Protein AF-0000000065767977 (afdb_homodimer)

Sequence (282 aa):
MISIGTDLVHIPAFADQLAQPGSSFMDVFGAGERRLASRRAGNRNAEHLAGRWAAKEAFIKAWSQAIYGQPPVIPEEDVQWALIEVRADRWGRVALDIAPSLDTQVRESIGDYTTSLSISHDGDYATAVCVLSYAVATENRMISIGTDLVHIPAFADQLAQPGSSFMDVFGAGERRLASRRAGNRNAEHLAGRWAAKEAFIKAWSQAIYGQPPVIPEEDVQWALIEVRADRWGRVALDIAPSLDTQVRESIGDYTTSLSISHDGDYATAVCVLSYAVATENR

pLDDT: mean 92.21, std 11.18, range [24.81, 98.94]

Radius of gyration: 19.82 Å; Cα contacts (8 Å, |Δi|>4): 517; chains: 2; bounding box: 51×55×47 Å

Organism: Corynebacterium efficiens (strain DSM 44549 / YS-314 / AJ 12310 / JCM 11189 / NBRC 100395) (NCBI:txid196164)

Solvent-accessible surface area (backbone atoms only — not comparable to full-atom values): 15066 Å² total; per-residue (Å²): 89,68,20,34,8,38,23,45,34,36,30,66,65,50,39,52,52,61,63,36,84,88,51,66,62,67,59,43,48,24,71,68,52,48,55,58,38,70,75,40,61,70,71,56,21,38,48,54,50,36,26,48,50,14,39,53,50,0,43,53,42,10,55,51,48,66,42,63,87,51,82,71,93,61,55,80,90,67,60,62,46,37,44,48,34,74,44,61,52,98,87,65,53,57,42,80,48,61,38,67,74,58,44,52,54,52,32,72,67,37,25,63,67,49,79,47,59,49,69,49,71,61,92,60,36,19,27,12,41,20,38,36,43,32,41,76,52,71,73,83,123,89,77,26,58,14,63,31,75,31,56,30,66,65,48,40,53,53,64,64,37,83,89,51,66,61,67,60,44,48,25,71,69,52,49,56,56,38,70,74,40,60,69,70,58,20,36,49,53,50,34,24,49,50,15,39,53,50,2,44,52,42,11,55,52,52,66,43,64,97,56,82,74,94,61,56,79,91,67,59,64,47,37,44,49,35,76,44,62,44,97,86,67,43,57,43,79,48,61,37,68,74,58,44,51,54,51,33,72,70,37,27,65,66,48,76,24,45,24,60,27,60,36,86,59,37,17,28,11,42,22,37,36,43,31,42,76,53,71,72,83,120

InterPro domains:
  IPR002582 Holo-[acyl carrier protein] synthase [MF_00101] (2-134)
  IPR004568 Phosphopantetheine-protein transferase domain [TIGR00556] (2-134)
  IPR008278 4'-phosphopantetheinyl transferase domain [PF01648] (3-130)
  IPR037143 4'-phosphopantetheinyl transferase domain superfamily [G3DSA:3.90.470.20] (1-134)
  IPR037143 4'-phosphopantetheinyl transferase domain superfamily [SSF56214] (2-132)

Secondary structure (DSSP, 8-state):
-EEEEEEEEEHHHHHHHHHSTT--GGGGS-HHHHHHHHTS-HHHHHHHHHHHHHHHHHHHHHHHHHTTTS--SS-GGG--GGGEEEEE-TTS-EEEEE-HHHHHHHHHHH-SEEEEEEEEEETTEEEEEEEEEE-------/-EEEEEEEEEHHHHHHHHHSTT--GGGGS-HHHHHHHHTS-HHHHHHHHHHHHHHHHHHHHHHHHHTTTS--SS-GGG--GGGEEEEE-TTS-EEEEE-HHHHHHHHHHH-SEEEEEEEEEETTEEEEEEEEEE-------

Nearest PDB structures (foldseek):
  3nfd-assembly1_C  TM=9.766E-01  e=2.305E-20  Corynebacterium ammoniagenes
  3nfd-assembly2_D  TM=9.708E-01  e=1.782E-20  Corynebacterium ammoniagenes
  3nfd-assembly1_A  TM=9.574E-01  e=1.900E-20  Corynebacterium ammoniagenes
  3ne9-assembly2_B  TM=9.666E-01  e=3.674E-19  Corynebacterium ammoniagenes
  3ne9-assembly3_C  TM=9.702E-01  e=5.406E-19  Corynebacterium ammoniagenes

Foldseek 3Di:
DKFKFKFKDQLVVQLVQVPPPPHPVCQLAAPVLVVVLVVDDDSVSSQSVQQFVRQLRGVVRRLCRLQPPDDDLDPPVGDNNNQWHWDADPVGDTDIDGHPVVVVSSCVQANDKDKDKDWDDDDRMIMMMMMIDTHGPPPPD/DKFKFKFKDQLVVQLVQVPPPPHPVCQLAAPVLVVVLVVDDDSVSSLSVQQFVRQLRGVVRRLCRLQPPDDDLDPPVRDNNNQWHWDADPVGDTDIDGHPVVVVSSCVRANDKDKDKDWDDDDRMIMMMMMIDTDRPPPPD

Structure (mmCIF, N/CA/C/O backbone):
data_AF-0000000065767977-model_v1
#
loop_
_entity.id
_entity.type
_entity.pdbx_description
1 polymer Holo-
#
loop_
_atom_site.group_PDB
_atom_site.id
_atom_site.type_symbol
_atom_site.label_atom_id
_atom_site.label_alt_id
_atom_site.label_comp_id
_atom_site.label_asym_id
_atom_site.label_entity_id
_atom_site.label_seq_id
_atom_site.pdbx_PDB_ins_code
_atom_site.Cartn_x
_atom_site.Cartn_y
_atom_site.Cartn_z
_atom_site.occupancy
_atom_site.B_iso_or_equiv
_atom_site.auth_seq_id
_atom_site.auth_comp_id
_atom_site.auth_asym_id
_atom_site.auth_atom_id
_atom_site.pdbx_PDB_model_num
ATOM 1 N N . MET A 1 1 ? -15.984 1.021 5.691 1 95.19 1 MET A N 1
ATOM 2 C CA . MET A 1 1 ? -14.586 1.398 5.871 1 95.19 1 MET A CA 1
ATOM 3 C C . MET A 1 1 ? -13.766 1.047 4.637 1 95.19 1 MET A C 1
ATOM 5 O O . MET A 1 1 ? -14.172 0.198 3.84 1 95.19 1 MET A O 1
ATOM 9 N N . ILE A 1 2 ? -12.656 1.755 4.43 1 97.12 2 ILE A N 1
ATOM 10 C CA . ILE A 1 2 ? -11.797 1.542 3.271 1 97.12 2 ILE A CA 1
ATOM 11 C C . ILE A 1 2 ? -10.391 1.162 3.732 1 97.12 2 ILE A C 1
ATOM 13 O O . ILE A 1 2 ? -9.859 1.752 4.676 1 97.12 2 ILE A O 1
ATOM 17 N N . SER A 1 3 ? -9.875 0.144 3.135 1 98.25 3 SER A N 1
ATOM 18 C CA . SER A 1 3 ? -8.469 -0.219 3.299 1 98.25 3 SER A CA 1
ATOM 19 C C . SER A 1 3 ? -7.789 -0.417 1.95 1 98.25 3 SER A C 1
ATOM 21 O O . SER A 1 3 ? -8.375 -0.999 1.033 1 98.25 3 SER A O 1
ATOM 23 N N . ILE A 1 4 ? -6.566 0.042 1.833 1 98.75 4 ILE A N 1
ATOM 24 C CA . ILE A 1 4 ? -5.883 -0.015 0.544 1 98.75 4 ILE A CA 1
ATOM 25 C C . ILE A 1 4 ? -4.594 -0.818 0.678 1 98.75 4 ILE A C 1
ATOM 27 O O . ILE A 1 4 ? -3.934 -0.777 1.72 1 98.75 4 ILE A O 1
ATOM 31 N N . GLY A 1 5 ? -4.238 -1.588 -0.301 1 98.88 5 GLY A N 1
ATOM 32 C CA . GLY A 1 5 ? -2.957 -2.256 -0.478 1 98.88 5 GLY A CA 1
ATOM 33 C C . GLY A 1 5 ? -2.33 -1.995 -1.834 1 98.88 5 GLY A C 1
ATOM 34 O O . GLY A 1 5 ? -3.027 -1.955 -2.85 1 98.88 5 GLY A O 1
ATOM 35 N N . THR A 1 6 ? -1.023 -1.724 -1.867 1 98.88 6 THR A N 1
ATOM 36 C CA . THR A 1 6 ? -0.277 -1.601 -3.113 1 98.88 6 THR A CA 1
ATOM 37 C C . THR A 1 6 ? 0.956 -2.5 -3.098 1 98.88 6 THR A C 1
ATOM 39 O O . THR A 1 6 ? 1.494 -2.805 -2.031 1 98.88 6 THR A O 1
ATOM 42 N N . ASP A 1 7 ? 1.373 -2.908 -4.211 1 98.88 7 ASP A N 1
ATOM 43 C CA . ASP A 1 7 ? 2.602 -3.686 -4.34 1 98.88 7 ASP A CA 1
ATOM 44 C C . ASP A 1 7 ? 3.357 -3.314 -5.613 1 98.88 7 ASP A C 1
ATOM 46 O O . ASP A 1 7 ? 2.746 -2.996 -6.633 1 98.88 7 ASP A O 1
ATOM 50 N N . LEU A 1 8 ? 4.582 -3.256 -5.551 1 98.75 8 LEU A N 1
ATOM 51 C CA . LEU A 1 8 ? 5.523 -3.02 -6.641 1 98.75 8 LEU A CA 1
ATOM 52 C C . LEU A 1 8 ? 6.453 -4.211 -6.828 1 98.75 8 LEU A C 1
ATOM 54 O O . LEU A 1 8 ? 7.016 -4.723 -5.855 1 98.75 8 LEU A O 1
ATOM 58 N N . VAL A 1 9 ? 6.598 -4.68 -8.047 1 98.56 9 VAL A N 1
ATOM 59 C CA . VAL A 1 9 ? 7.414 -5.852 -8.344 1 98.56 9 VAL A CA 1
ATOM 60 C C . VAL A 1 9 ? 8.445 -5.504 -9.414 1 98.56 9 VAL A C 1
ATOM 62 O O . VAL A 1 9 ? 8.094 -5.023 -10.492 1 98.56 9 VAL A O 1
ATOM 65 N N . HIS A 1 10 ? 9.695 -5.676 -9.125 1 98.56 10 HIS A N 1
ATOM 66 C CA . HIS A 1 10 ? 10.742 -5.617 -10.133 1 98.56 10 HIS A CA 1
ATOM 67 C C . HIS A 1 10 ? 10.742 -6.871 -11 1 98.56 10 HIS A C 1
ATOM 69 O O . HIS A 1 10 ? 11.148 -7.945 -10.547 1 98.56 10 HIS A O 1
ATOM 75 N N . ILE A 1 11 ? 10.383 -6.73 -12.25 1 97.62 11 ILE A N 1
ATOM 76 C CA . ILE A 1 11 ? 10.039 -7.848 -13.125 1 97.62 11 ILE A CA 1
ATOM 77 C C . ILE A 1 11 ? 11.273 -8.703 -13.383 1 97.62 11 ILE A C 1
ATOM 79 O O . ILE A 1 11 ? 11.219 -9.93 -13.305 1 97.62 11 ILE A O 1
ATOM 83 N N . PRO A 1 12 ? 12.469 -8.109 -13.711 1 96.75 12 PRO A N 1
ATOM 84 C CA . PRO A 1 12 ? 13.633 -8.961 -13.961 1 96.75 12 PRO A CA 1
ATOM 85 C C . PRO A 1 12 ? 13.992 -9.836 -12.766 1 96.75 12 PRO A C 1
ATOM 87 O O . PRO A 1 12 ? 14.289 -11.023 -12.93 1 96.75 12 PRO A O 1
ATOM 90 N N . ALA A 1 13 ? 14.016 -9.258 -11.547 1 95.62 13 ALA A N 1
ATOM 91 C CA . ALA A 1 13 ? 14.305 -10.039 -10.352 1 95.62 13 ALA A CA 1
ATOM 92 C C . ALA A 1 13 ? 13.258 -11.125 -10.141 1 95.62 13 ALA A C 1
ATOM 94 O O . ALA A 1 13 ? 13.586 -12.242 -9.734 1 95.62 13 ALA A O 1
ATOM 95 N N . PHE A 1 14 ? 12.031 -10.797 -10.352 1 95.56 14 PHE A N 1
ATOM 96 C CA . PHE A 1 14 ? 10.922 -11.734 -10.258 1 95.56 14 PHE A CA 1
ATOM 97 C C . PHE A 1 14 ? 11.109 -12.891 -11.234 1 95.56 14 PHE A C 1
ATOM 99 O O . PHE A 1 14 ? 10.938 -14.055 -10.867 1 95.56 14 PHE A O 1
ATOM 106 N N . ALA A 1 15 ? 11.477 -12.594 -12.445 1 93.31 15 ALA A N 1
ATOM 107 C CA . ALA A 1 15 ? 11.711 -13.602 -13.484 1 93.31 15 ALA A CA 1
ATOM 108 C C . ALA A 1 15 ? 12.836 -14.547 -13.07 1 93.31 15 ALA A C 1
ATOM 110 O O . ALA A 1 15 ? 12.75 -15.758 -13.297 1 93.31 15 ALA A O 1
ATOM 111 N N . ASP A 1 16 ? 13.883 -13.945 -12.516 1 93.5 16 ASP A N 1
ATOM 112 C CA . ASP A 1 16 ? 14.992 -14.758 -12.031 1 93.5 16 ASP A CA 1
ATOM 113 C C . ASP A 1 16 ? 14.523 -15.758 -10.977 1 93.5 16 ASP A C 1
ATOM 115 O O . ASP A 1 16 ? 14.953 -16.922 -10.977 1 93.5 16 ASP A O 1
ATOM 119 N N . GLN A 1 17 ? 13.664 -15.305 -10.094 1 91 17 GLN A N 1
ATOM 120 C CA . GLN A 1 17 ? 13.133 -16.172 -9.047 1 91 17 GLN A CA 1
ATOM 121 C C . GLN A 1 17 ? 12.281 -17.281 -9.633 1 91 17 GLN A C 1
ATOM 123 O O . GLN A 1 17 ? 12.359 -18.438 -9.188 1 91 17 GLN A O 1
ATOM 128 N N . LEU A 1 18 ? 11.492 -16.969 -10.633 1 86.38 18 LEU A N 1
ATOM 129 C CA . LEU A 1 18 ? 10.641 -17.938 -11.297 1 86.38 18 LEU A CA 1
ATOM 130 C C . LEU A 1 18 ? 11.469 -19.016 -11.992 1 86.38 18 LEU A C 1
ATOM 132 O O . LEU A 1 18 ? 11.086 -20.188 -12.016 1 86.38 18 LEU A O 1
ATOM 136 N N . ALA A 1 19 ? 12.57 -18.609 -12.453 1 86.12 19 ALA A N 1
ATOM 137 C CA . ALA A 1 19 ? 13.383 -19.484 -13.305 1 86.12 19 ALA A CA 1
ATOM 138 C C . ALA A 1 19 ? 14.328 -20.344 -12.469 1 86.12 19 ALA A C 1
ATOM 140 O O . ALA A 1 19 ? 14.961 -21.266 -12.984 1 86.12 19 ALA A O 1
ATOM 141 N N . GLN A 1 20 ? 14.414 -19.984 -11.18 1 89.12 20 GLN A N 1
ATOM 142 C CA . GLN A 1 20 ? 15.336 -20.766 -10.367 1 89.12 20 GLN A CA 1
ATOM 143 C C . GLN A 1 20 ? 14.961 -22.25 -10.375 1 89.12 20 GLN A C 1
ATOM 145 O O . GLN A 1 20 ? 13.828 -22.609 -10.039 1 89.12 20 GLN A O 1
ATOM 150 N N . PRO A 1 21 ? 15.961 -23.078 -10.758 1 83.5 21 PRO A N 1
ATOM 151 C CA . PRO A 1 21 ? 15.664 -24.5 -10.789 1 83.5 21 PRO A CA 1
ATOM 152 C C . PRO A 1 21 ? 15.203 -25.047 -9.43 1 83.5 21 PRO A C 1
ATOM 154 O O . PRO A 1 21 ? 15.805 -24.719 -8.406 1 83.5 21 PRO A O 1
ATOM 157 N N . GLY A 1 22 ? 14.18 -25.812 -9.383 1 83.06 22 GLY A N 1
ATOM 158 C CA . GLY A 1 22 ? 13.68 -26.391 -8.148 1 83.06 22 GLY A CA 1
ATOM 159 C C . GLY A 1 22 ? 12.812 -25.453 -7.344 1 83.06 22 GLY A C 1
ATOM 160 O O . GLY A 1 22 ? 12.32 -25.812 -6.27 1 83.06 22 GLY A O 1
ATOM 161 N N . SER A 1 23 ? 12.695 -24.25 -7.949 1 80.44 23 SER A N 1
ATOM 162 C CA . SER A 1 23 ? 11.883 -23.281 -7.215 1 80.44 23 SER A CA 1
ATOM 163 C C . SER A 1 23 ? 10.414 -23.688 -7.215 1 80.44 23 SER A C 1
ATOM 165 O O . SER A 1 23 ? 9.898 -24.156 -8.227 1 80.44 23 SER A O 1
ATOM 167 N N . SER A 1 24 ? 9.828 -23.531 -6.023 1 84.38 24 SER A N 1
ATOM 168 C CA . SER A 1 24 ? 8.383 -23.734 -5.895 1 84.38 24 SER A CA 1
ATOM 169 C C . SER A 1 24 ? 7.629 -22.422 -6.035 1 84.38 24 SER A C 1
ATOM 171 O O . SER A 1 24 ? 6.449 -22.344 -5.684 1 84.38 24 SER A O 1
ATOM 173 N N . PHE A 1 25 ? 8.219 -21.438 -6.59 1 85.94 25 PHE A N 1
ATOM 174 C CA . PHE A 1 25 ? 7.613 -20.109 -6.645 1 85.94 25 PHE A CA 1
ATOM 175 C C . PHE A 1 25 ? 6.383 -20.109 -7.539 1 85.94 25 PHE A C 1
ATOM 177 O O . PHE A 1 25 ? 5.41 -19.406 -7.266 1 85.94 25 PHE A O 1
ATOM 184 N N . MET A 1 26 ? 6.371 -21 -8.438 1 86.94 26 MET A N 1
ATOM 185 C CA . MET A 1 26 ? 5.219 -21.094 -9.328 1 86.94 26 MET A CA 1
ATOM 186 C C . MET A 1 26 ? 3.988 -21.594 -8.578 1 86.94 26 MET A C 1
ATOM 188 O O . MET A 1 26 ? 2.861 -21.438 -9.055 1 86.94 26 MET A O 1
ATOM 192 N N . ASP A 1 27 ? 4.238 -22.078 -7.41 1 89.12 27 ASP A N 1
ATOM 193 C CA . ASP A 1 27 ? 3.143 -22.656 -6.633 1 89.12 27 ASP A CA 1
ATOM 194 C C . ASP A 1 27 ? 2.219 -21.562 -6.09 1 89.12 27 ASP A C 1
ATOM 196 O O . ASP A 1 27 ? 1.108 -21.844 -5.641 1 89.12 27 ASP A O 1
ATOM 200 N N . VAL A 1 28 ? 2.592 -20.391 -6.242 1 89.25 28 VAL A N 1
ATOM 201 C CA . VAL A 1 28 ? 1.772 -19.312 -5.707 1 89.25 28 VAL A CA 1
ATOM 202 C C . VAL A 1 28 ? 0.645 -18.984 -6.684 1 89.25 28 VAL A C 1
ATOM 204 O O . VAL A 1 28 ? -0.324 -18.312 -6.324 1 89.25 28 VAL A O 1
ATOM 207 N N . PHE A 1 29 ? 0.745 -19.516 -7.832 1 90.88 29 PHE A N 1
ATOM 208 C CA . PHE A 1 29 ? -0.266 -19.25 -8.844 1 90.88 29 PHE A CA 1
ATOM 209 C C . PHE A 1 29 ? -1.221 -20.438 -8.984 1 90.88 29 PHE A C 1
ATOM 211 O O . PHE A 1 29 ? -0.794 -21.594 -8.961 1 90.88 29 PHE A O 1
ATOM 218 N N . GLY A 1 30 ? -2.469 -20.094 -9.102 1 85.5 30 GLY A N 1
ATOM 219 C CA . GLY A 1 30 ? -3.465 -21.109 -9.336 1 85.5 30 GLY A CA 1
ATOM 220 C C . GLY A 1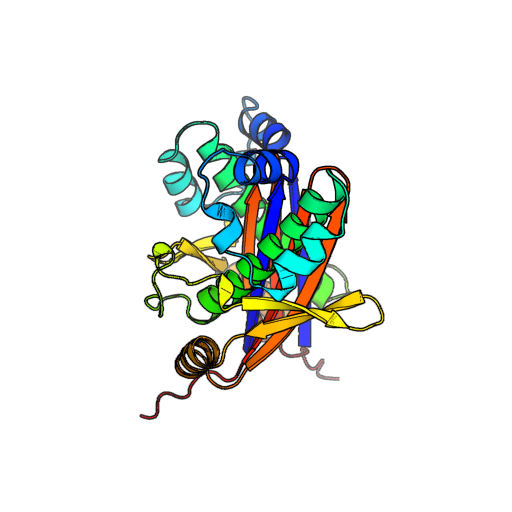 30 ? -3.383 -21.719 -10.734 1 85.5 30 GLY A C 1
ATOM 221 O O . GLY A 1 30 ? -2.605 -21.25 -11.57 1 85.5 30 GLY A O 1
ATOM 222 N N . ALA A 1 31 ? -4.23 -22.75 -10.914 1 81.75 31 ALA A N 1
ATOM 223 C CA . ALA A 1 31 ? -4.203 -23.5 -12.172 1 81.75 31 ALA A CA 1
ATOM 224 C C . ALA A 1 31 ? -4.559 -22.609 -13.352 1 81.75 31 ALA A C 1
ATOM 226 O O . ALA A 1 31 ? -3.945 -22.703 -14.422 1 81.75 31 ALA A O 1
ATOM 227 N N . GLY A 1 32 ? -5.547 -21.766 -13.125 1 82.69 32 GLY A N 1
ATOM 228 C CA . GLY A 1 32 ? -5.938 -20.859 -14.195 1 82.69 32 GLY A CA 1
ATOM 229 C C . GLY A 1 32 ? -4.848 -19.891 -14.578 1 82.69 32 GLY A C 1
ATOM 230 O O . GLY A 1 32 ? -4.621 -19.625 -15.758 1 82.69 32 GLY A O 1
ATOM 231 N N . GLU A 1 33 ? -4.156 -19.328 -13.609 1 87.5 33 GLU A N 1
ATOM 232 C CA . GLU A 1 33 ? -3.074 -18.391 -13.844 1 87.5 33 GLU A CA 1
ATOM 233 C C . GLU A 1 33 ? -1.9 -19.047 -14.562 1 87.5 33 GLU A C 1
ATOM 235 O O . GLU A 1 33 ? -1.318 -18.469 -15.477 1 87.5 33 GLU A O 1
ATOM 240 N N . ARG A 1 34 ? -1.616 -20.281 -14.164 1 82.94 34 ARG A N 1
ATOM 241 C CA . ARG A 1 34 ? -0.515 -21.016 -14.773 1 82.94 34 ARG A CA 1
ATOM 242 C C . ARG A 1 34 ? -0.812 -21.328 -16.234 1 82.94 34 ARG A C 1
ATOM 244 O O . ARG A 1 34 ? 0.065 -21.203 -17.094 1 82.94 34 ARG A O 1
ATOM 251 N N . ARG A 1 35 ? -1.978 -21.703 -16.5 1 81.06 35 ARG A N 1
ATOM 252 C CA . ARG A 1 35 ? -2.389 -22.016 -17.859 1 81.06 35 ARG A CA 1
ATOM 253 C C . ARG A 1 35 ? -2.283 -20.797 -18.75 1 81.06 35 ARG A C 1
ATOM 255 O O . ARG A 1 35 ? -1.77 -20.875 -19.875 1 81.06 35 ARG A O 1
ATOM 262 N N . LEU A 1 36 ? -2.75 -19.688 -18.25 1 79.56 36 LEU A N 1
ATOM 263 C CA . LEU A 1 36 ? -2.717 -18.453 -19.031 1 79.56 36 LEU A CA 1
ATOM 264 C C . LEU A 1 36 ? -1.281 -17.984 -19.25 1 79.56 36 LEU A C 1
ATOM 266 O O . LEU A 1 36 ? -0.937 -17.5 -20.328 1 79.56 36 LEU A O 1
ATOM 270 N N . ALA A 1 37 ? -0.485 -18.141 -18.281 1 79.62 37 ALA A N 1
ATOM 271 C CA . ALA A 1 37 ? 0.918 -17.75 -18.375 1 79.62 37 ALA A CA 1
ATOM 272 C C . ALA A 1 37 ? 1.656 -18.594 -19.406 1 79.62 37 ALA A C 1
ATOM 274 O O . ALA A 1 37 ? 2.5 -18.094 -20.141 1 79.62 37 ALA A O 1
ATOM 275 N N . SER A 1 38 ? 1.347 -19.859 -19.469 1 77.38 38 SER A N 1
ATOM 276 C CA . SER A 1 38 ? 2.035 -20.797 -20.344 1 77.38 38 SER A CA 1
ATOM 277 C C . SER A 1 38 ? 1.767 -20.469 -21.812 1 77.38 38 SER A C 1
ATOM 279 O O . SER A 1 38 ? 2.51 -20.906 -22.703 1 77.38 38 SER A O 1
ATOM 281 N N . ARG A 1 39 ? 0.735 -19.703 -22.062 1 81.38 39 ARG A N 1
ATOM 282 C CA . ARG A 1 39 ? 0.375 -19.344 -23.438 1 81.38 39 ARG A CA 1
ATOM 283 C C . ARG A 1 39 ? 1.171 -18.141 -23.906 1 81.38 39 ARG A C 1
ATOM 285 O O . ARG A 1 39 ? 1.105 -17.766 -25.078 1 81.38 39 ARG A O 1
ATOM 292 N N . ARG A 1 40 ? 1.903 -17.531 -23.016 1 79.25 40 ARG A N 1
ATOM 293 C CA . ARG A 1 40 ? 2.643 -16.312 -23.328 1 79.25 40 ARG A CA 1
ATOM 294 C C 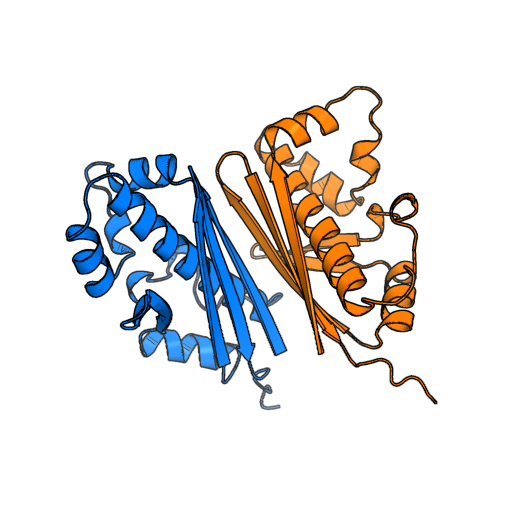. ARG A 1 40 ? 4.129 -16.609 -23.5 1 79.25 40 ARG A C 1
ATOM 296 O O . ARG A 1 40 ? 4.656 -17.531 -22.891 1 79.25 40 ARG A O 1
ATOM 303 N N . ALA A 1 41 ? 4.723 -15.82 -24.375 1 73.38 41 ALA A N 1
ATOM 304 C CA . ALA A 1 41 ? 6.137 -16.031 -24.656 1 73.38 41 ALA A CA 1
ATOM 305 C C . ALA A 1 41 ? 7.016 -15.297 -23.656 1 73.38 41 ALA A C 1
ATOM 307 O O . ALA A 1 41 ? 6.695 -14.18 -23.234 1 73.38 41 ALA A O 1
ATOM 308 N N . GLY A 1 42 ? 8.086 -15.852 -23.281 1 69.06 42 GLY A N 1
ATOM 309 C CA . GLY A 1 42 ? 9.242 -15.359 -22.547 1 69.06 42 GLY A CA 1
ATOM 310 C C . GLY A 1 42 ? 8.906 -14.234 -21.578 1 69.06 42 GLY A C 1
ATOM 311 O O . GLY A 1 42 ? 8.133 -14.422 -20.641 1 69.06 42 GLY A O 1
ATOM 312 N N . ASN A 1 43 ? 9.375 -13.062 -22 1 71.69 43 ASN A N 1
ATOM 313 C CA . ASN A 1 43 ? 9.312 -11.859 -21.172 1 71.69 43 ASN A CA 1
ATOM 314 C C . ASN A 1 43 ? 7.867 -11.453 -20.891 1 71.69 43 ASN A C 1
ATOM 316 O O . ASN A 1 43 ? 7.562 -10.93 -19.812 1 71.69 43 ASN A O 1
ATOM 320 N N . ARG A 1 44 ? 7.062 -11.742 -21.781 1 84.19 44 ARG A N 1
ATOM 321 C CA . ARG A 1 44 ? 5.66 -11.383 -21.594 1 84.19 44 ARG A CA 1
ATOM 322 C C . ARG A 1 44 ? 5.008 -12.25 -20.531 1 84.19 44 ARG A C 1
ATOM 324 O O . ARG A 1 44 ? 4.09 -11.805 -19.828 1 84.19 44 ARG A O 1
ATOM 331 N N . ASN A 1 45 ? 5.57 -13.391 -20.359 1 88.75 45 ASN A N 1
ATOM 332 C CA . ASN A 1 45 ? 5.086 -14.289 -19.328 1 88.75 45 ASN A CA 1
ATOM 333 C C . ASN A 1 45 ? 5.441 -13.773 -17.938 1 88.75 45 ASN A C 1
ATOM 335 O O . ASN A 1 45 ? 4.578 -13.688 -17.062 1 88.75 45 ASN A O 1
ATOM 339 N N . ALA A 1 46 ? 6.711 -13.375 -17.828 1 91.5 46 ALA A N 1
ATOM 340 C CA . ALA A 1 46 ? 7.172 -12.867 -16.531 1 91.5 46 ALA A CA 1
ATOM 341 C C . ALA A 1 46 ? 6.426 -11.594 -16.141 1 91.5 46 ALA A C 1
ATOM 343 O O . ALA A 1 46 ? 6.055 -11.422 -14.984 1 91.5 46 ALA A O 1
ATOM 344 N N . GLU A 1 47 ? 6.254 -10.711 -17.109 1 94.06 47 GLU A N 1
ATOM 345 C CA . GLU A 1 47 ? 5.508 -9.477 -16.891 1 94.06 47 GLU A CA 1
ATOM 346 C C . GLU A 1 47 ? 4.078 -9.766 -16.438 1 94.06 47 GLU A C 1
ATOM 348 O O . GLU A 1 47 ? 3.59 -9.18 -15.469 1 94.06 47 GLU A O 1
ATOM 353 N N . HIS A 1 48 ? 3.441 -10.656 -17.125 1 93.94 48 HIS A N 1
ATOM 354 C CA . HIS A 1 48 ? 2.072 -11.055 -16.812 1 93.94 48 HIS A CA 1
ATOM 355 C C . HIS A 1 48 ? 1.968 -11.641 -15.414 1 93.94 48 HIS A C 1
ATOM 357 O O . HIS A 1 48 ? 1.119 -11.227 -14.625 1 93.94 48 HIS A O 1
ATOM 363 N N . LEU A 1 49 ? 2.84 -12.516 -15.078 1 94.69 49 LEU A N 1
ATOM 364 C CA . LEU A 1 49 ? 2.814 -13.172 -13.773 1 94.69 49 LEU A CA 1
ATOM 365 C C . LEU A 1 49 ? 3.201 -12.195 -12.672 1 94.69 49 LEU A C 1
ATOM 367 O O . LEU A 1 49 ? 2.67 -12.266 -11.562 1 94.69 49 LEU A O 1
ATOM 371 N N . ALA A 1 50 ? 4.117 -11.297 -13 1 96.75 50 ALA A N 1
ATOM 372 C CA . ALA A 1 50 ? 4.504 -10.281 -12.031 1 96.75 50 ALA A CA 1
ATOM 373 C C . ALA A 1 50 ? 3.311 -9.406 -11.648 1 96.75 50 ALA A C 1
ATOM 375 O O . ALA A 1 50 ? 3.131 -9.07 -10.477 1 96.75 50 ALA A O 1
ATOM 376 N N . GLY A 1 51 ? 2.535 -9.055 -12.633 1 97.75 51 GLY A N 1
ATOM 377 C CA . GLY A 1 51 ? 1.323 -8.305 -12.352 1 97.75 51 GLY A CA 1
ATOM 378 C C . GLY A 1 51 ? 0.347 -9.047 -11.461 1 97.75 51 GLY A C 1
ATOM 379 O O . GLY A 1 51 ? -0.235 -8.461 -10.547 1 97.75 51 GLY A O 1
ATOM 380 N N . ARG A 1 52 ? 0.177 -10.281 -11.695 1 97.44 52 ARG A N 1
ATOM 381 C CA . ARG A 1 52 ? -0.729 -11.102 -10.891 1 97.44 52 ARG A CA 1
ATOM 382 C C . ARG A 1 52 ? -0.191 -11.281 -9.477 1 97.44 52 ARG A C 1
ATOM 384 O O . ARG A 1 52 ? -0.955 -11.25 -8.508 1 97.44 52 ARG A O 1
ATOM 391 N N . TRP A 1 53 ? 1.102 -11.461 -9.383 1 97.75 53 TRP A N 1
ATOM 392 C CA . TRP A 1 53 ? 1.735 -11.531 -8.07 1 97.75 53 TRP A CA 1
ATOM 393 C C . TRP A 1 53 ? 1.529 -10.227 -7.301 1 97.75 53 TRP A C 1
ATOM 395 O O . TRP A 1 53 ? 1.148 -10.25 -6.129 1 97.75 53 TRP A O 1
ATOM 405 N N . ALA A 1 54 ? 1.781 -9.117 -8 1 98.75 54 ALA A N 1
ATOM 406 C CA . ALA A 1 54 ? 1.565 -7.812 -7.383 1 98.75 54 ALA A CA 1
ATOM 407 C C . ALA A 1 54 ? 0.126 -7.672 -6.898 1 98.75 54 ALA A C 1
ATOM 409 O O . ALA A 1 54 ? -0.119 -7.125 -5.82 1 98.75 54 ALA A O 1
ATOM 410 N N . ALA A 1 55 ? -0.815 -8.133 -7.633 1 98.81 55 ALA A N 1
ATOM 411 C CA . ALA A 1 55 ? -2.232 -8.055 -7.285 1 98.81 55 ALA A CA 1
ATOM 412 C C . ALA A 1 55 ? -2.531 -8.867 -6.027 1 98.81 55 ALA A C 1
ATOM 414 O O . ALA A 1 55 ? -3.24 -8.398 -5.133 1 98.81 55 ALA A O 1
ATOM 415 N N . LYS A 1 56 ? -2.02 -10.086 -5.949 1 98.56 56 LYS A N 1
ATOM 416 C CA . LYS A 1 56 ? -2.225 -10.938 -4.781 1 98.56 56 LYS A CA 1
ATOM 417 C C . LYS A 1 56 ? -1.64 -10.297 -3.523 1 98.56 56 LYS A C 1
ATOM 419 O O . LYS A 1 56 ? -2.281 -10.281 -2.471 1 98.56 56 LYS A O 1
ATOM 424 N N . GLU A 1 57 ? -0.437 -9.766 -3.68 1 98.5 57 GLU A N 1
ATOM 425 C CA . GLU A 1 57 ? 0.208 -9.086 -2.562 1 98.5 57 GLU A CA 1
ATOM 426 C C . GLU A 1 57 ? -0.575 -7.844 -2.146 1 98.5 57 GLU A C 1
ATOM 428 O O . GLU A 1 57 ? -0.729 -7.574 -0.954 1 98.5 57 GLU A O 1
ATOM 433 N N . ALA A 1 58 ? -1.041 -7.09 -3.133 1 98.81 58 ALA A N 1
ATOM 434 C CA . ALA A 1 58 ? -1.837 -5.898 -2.838 1 98.81 58 ALA A CA 1
ATOM 435 C C . ALA A 1 58 ? -3.082 -6.258 -2.035 1 98.81 58 ALA A C 1
ATOM 437 O O . ALA A 1 58 ? -3.445 -5.551 -1.092 1 98.81 58 ALA A O 1
ATOM 438 N N . PHE A 1 59 ? -3.77 -7.348 -2.33 1 98.88 59 PHE A N 1
ATOM 439 C CA . PHE A 1 59 ? -4.945 -7.809 -1.598 1 98.88 59 PHE A CA 1
ATOM 440 C C . PHE A 1 59 ? -4.586 -8.148 -0.156 1 98.88 59 PHE A C 1
ATOM 442 O O . PHE A 1 59 ? -5.262 -7.711 0.778 1 98.88 59 PHE A O 1
ATOM 449 N N . ILE A 1 60 ? -3.551 -8.906 0.018 1 98.56 60 ILE A N 1
ATOM 450 C CA . ILE A 1 60 ? -3.137 -9.32 1.355 1 98.56 60 ILE A CA 1
ATOM 451 C C . ILE A 1 60 ? -2.781 -8.086 2.186 1 98.56 60 ILE A C 1
ATOM 453 O O . ILE A 1 60 ? -3.117 -8.008 3.369 1 98.56 60 ILE A O 1
ATOM 457 N N . LYS A 1 61 ? -2.094 -7.145 1.557 1 98.31 61 LYS A N 1
ATOM 458 C CA . LYS A 1 61 ? -1.744 -5.918 2.27 1 98.31 61 LYS A CA 1
ATOM 459 C C . LYS A 1 61 ? -2.994 -5.133 2.658 1 98.31 61 LYS A C 1
ATOM 461 O O . LYS A 1 61 ? -3.082 -4.605 3.768 1 98.31 61 LYS A O 1
ATOM 466 N N . ALA A 1 62 ? -3.939 -5 1.719 1 98.69 62 ALA A N 1
ATOM 467 C CA . ALA A 1 62 ? -5.188 -4.316 2.045 1 98.69 62 ALA A CA 1
ATOM 468 C C . ALA A 1 62 ? -5.895 -4.996 3.215 1 98.69 62 ALA A C 1
ATOM 470 O O . ALA A 1 62 ? -6.352 -4.328 4.145 1 98.69 62 ALA A O 1
ATOM 471 N N . TRP A 1 63 ? -5.996 -6.312 3.174 1 98.25 63 TRP A N 1
ATOM 472 C CA . TRP A 1 63 ? -6.629 -7.094 4.234 1 98.25 63 TRP A CA 1
ATOM 473 C C . TRP A 1 63 ? -5.887 -6.914 5.555 1 98.25 63 TRP A C 1
ATOM 475 O O . TRP A 1 63 ? -6.508 -6.676 6.594 1 98.25 63 TRP A O 1
ATOM 485 N N . SER A 1 64 ? -4.566 -7.023 5.496 1 97.69 64 SER A N 1
ATOM 486 C CA . SER A 1 64 ? -3.754 -6.844 6.695 1 97.69 64 SER A CA 1
ATOM 487 C C . SER A 1 64 ? -3.973 -5.465 7.309 1 97.69 64 SER A C 1
ATOM 489 O O . SER A 1 64 ? -4.18 -5.348 8.516 1 97.69 64 SER A O 1
ATOM 491 N N . GLN A 1 65 ? -3.984 -4.461 6.453 1 97.38 65 GLN A N 1
ATOM 492 C CA . GLN A 1 65 ? -4.168 -3.09 6.914 1 97.38 65 GLN A CA 1
ATOM 493 C C . GLN A 1 65 ? -5.535 -2.906 7.566 1 97.38 65 GLN A C 1
ATOM 495 O O . GLN A 1 65 ? -5.684 -2.113 8.5 1 97.38 65 GLN A O 1
ATOM 500 N N . ALA A 1 66 ? -6.527 -3.615 7.129 1 97.56 66 ALA A N 1
ATOM 501 C CA . ALA A 1 66 ? -7.891 -3.504 7.641 1 97.56 66 ALA A CA 1
ATOM 502 C C . ALA A 1 66 ? -7.969 -3.943 9.102 1 97.56 66 ALA A C 1
ATOM 504 O O . ALA A 1 66 ? -8.93 -3.619 9.805 1 97.56 66 ALA A O 1
ATOM 505 N N . ILE A 1 67 ? -6.973 -4.676 9.602 1 96.88 67 ILE A N 1
ATOM 506 C CA . ILE A 1 67 ? -6.992 -5.141 10.977 1 96.88 67 ILE A CA 1
ATOM 507 C C . ILE A 1 67 ? -5.758 -4.625 11.719 1 96.88 67 ILE A C 1
ATOM 509 O O . ILE A 1 67 ? -5.215 -5.316 12.578 1 96.88 67 ILE A O 1
ATOM 513 N N . TYR A 1 68 ? -5.258 -3.492 11.219 1 96.56 68 TYR A N 1
ATOM 514 C CA . TYR A 1 68 ? -4.145 -2.822 11.883 1 96.56 68 TYR A CA 1
ATOM 515 C C . TYR A 1 68 ? -4.32 -2.846 13.398 1 96.56 68 TYR A C 1
ATOM 517 O O . TYR A 1 68 ? -5.402 -2.535 13.906 1 96.56 68 TYR A O 1
ATOM 525 N N . GLY A 1 69 ? -3.26 -3.193 14.117 1 96.06 69 GLY A N 1
ATOM 526 C CA . GLY A 1 69 ? -3.258 -3.213 15.57 1 96.06 69 GLY A CA 1
ATOM 527 C C . GLY A 1 69 ? -3.732 -4.531 16.156 1 96.06 69 GLY A C 1
ATOM 528 O O . GLY A 1 69 ? -3.701 -4.727 17.359 1 96.06 69 GLY A O 1
ATOM 529 N N . GLN A 1 70 ? -4.16 -5.461 15.305 1 96.25 70 GLN A N 1
ATOM 530 C CA . GLN A 1 70 ? -4.586 -6.793 15.711 1 96.25 70 GLN A CA 1
ATOM 531 C C . GLN A 1 70 ? -3.664 -7.863 15.133 1 96.25 70 GLN A C 1
ATOM 533 O O . GLN A 1 70 ? -3.057 -7.668 14.078 1 96.25 70 GLN A O 1
ATOM 538 N N . PRO A 1 71 ? -3.566 -9.008 15.781 1 96.31 71 PRO A N 1
ATOM 539 C CA . PRO A 1 71 ? -2.768 -10.094 15.203 1 96.31 71 PRO A CA 1
ATOM 540 C C . PRO A 1 71 ? -3.295 -10.547 13.844 1 96.31 71 PRO A C 1
ATOM 542 O O . PRO A 1 71 ? -4.504 -10.492 13.594 1 96.31 71 PRO A O 1
ATOM 545 N N . PRO A 1 72 ? -2.371 -11.016 13.008 1 96.19 72 PRO A N 1
ATOM 546 C CA . PRO A 1 72 ? -2.836 -11.523 11.719 1 96.19 72 PRO A CA 1
ATOM 547 C C . PRO A 1 72 ? -3.713 -12.766 11.859 1 96.19 72 PRO A C 1
ATOM 549 O O . PRO A 1 72 ? -3.482 -13.594 12.75 1 96.19 72 PRO A O 1
ATOM 552 N N . VAL A 1 73 ? -4.672 -12.859 10.992 1 96.19 73 VAL A N 1
ATOM 553 C CA . VAL A 1 73 ? -5.527 -14.039 10.938 1 96.19 73 VAL A CA 1
ATOM 554 C C . VAL A 1 73 ? -4.715 -15.242 10.469 1 96.19 73 VAL A C 1
ATOM 556 O O . VAL A 1 73 ? -4.867 -16.344 11 1 96.19 73 VAL A O 1
ATOM 559 N N . ILE A 1 74 ? -3.852 -15.008 9.469 1 96 74 ILE A N 1
ATOM 560 C CA . ILE A 1 74 ? -2.922 -15.992 8.922 1 96 74 ILE A CA 1
ATOM 561 C C . ILE A 1 74 ? -1.509 -15.414 8.906 1 96 74 ILE A C 1
ATOM 563 O O . ILE A 1 74 ? -1.279 -14.328 8.359 1 96 74 ILE A O 1
ATOM 567 N N . PRO A 1 75 ? -0.612 -16.188 9.531 1 93.19 75 PRO A N 1
ATOM 568 C CA . PRO A 1 75 ? 0.768 -15.711 9.375 1 93.19 75 PRO A CA 1
ATOM 569 C C . PRO A 1 75 ? 1.192 -15.602 7.914 1 93.19 75 PRO A C 1
ATOM 571 O O . PRO A 1 75 ? 0.775 -16.422 7.086 1 93.19 75 PRO A O 1
ATOM 574 N N . GLU A 1 76 ? 2.016 -14.617 7.672 1 89.44 76 GLU A N 1
ATOM 575 C CA . GLU A 1 76 ? 2.436 -14.344 6.30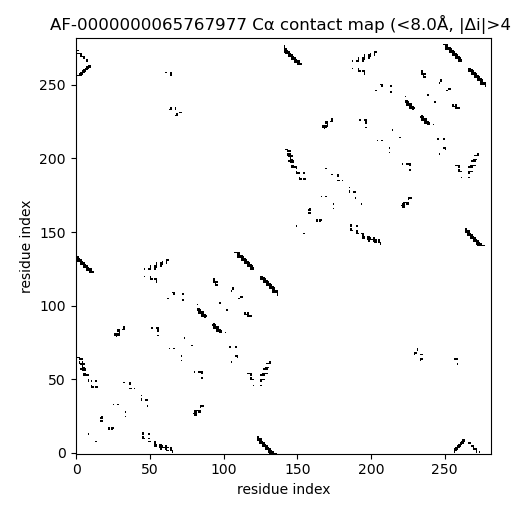5 1 89.44 76 GLU A CA 1
ATOM 576 C C . GLU A 1 76 ? 2.992 -15.594 5.633 1 89.44 76 GLU A C 1
ATOM 578 O O . GLU A 1 76 ? 2.682 -15.875 4.477 1 89.44 76 GLU A O 1
ATOM 583 N N . GLU A 1 77 ? 3.748 -16.422 6.367 1 90.88 77 GLU A N 1
ATOM 584 C CA . GLU A 1 77 ? 4.43 -17.594 5.828 1 90.88 77 GLU A CA 1
ATOM 585 C C . GLU A 1 77 ? 3.443 -18.719 5.555 1 90.88 77 GLU A C 1
ATOM 587 O O . GLU A 1 77 ? 3.771 -19.688 4.859 1 90.88 77 GLU A O 1
ATOM 592 N N . ASP A 1 78 ? 2.244 -18.547 6.051 1 94.06 78 ASP A N 1
ATOM 593 C CA . ASP A 1 78 ? 1.271 -19.641 5.93 1 94.06 78 ASP A CA 1
ATOM 594 C C . ASP A 1 78 ? 0.203 -19.297 4.891 1 94.06 78 ASP A C 1
ATOM 596 O O . ASP A 1 78 ? -0.712 -20.094 4.656 1 94.06 78 ASP A O 1
ATOM 600 N N . VAL A 1 79 ? 0.296 -18.172 4.301 1 93.69 79 VAL A N 1
ATOM 601 C CA . VAL A 1 79 ? -0.67 -17.812 3.271 1 93.69 79 VAL A CA 1
ATOM 602 C C . VAL A 1 79 ? -0.539 -18.75 2.08 1 93.69 79 VAL A C 1
ATOM 604 O O . VAL A 1 79 ? 0.56 -18.953 1.556 1 93.69 79 VAL A O 1
ATOM 607 N N . GLN A 1 80 ? -1.644 -19.422 1.796 1 95 80 GLN A N 1
ATOM 608 C CA . GLN A 1 80 ? -1.691 -20.203 0.565 1 95 80 GLN A CA 1
ATOM 609 C C . GLN A 1 80 ? -2.088 -19.328 -0.625 1 95 80 GLN A C 1
ATOM 611 O O . GLN A 1 80 ? -3.273 -19.203 -0.934 1 95 80 GLN A O 1
ATOM 616 N N . TRP A 1 81 ? -1.176 -18.891 -1.356 1 96.44 81 TRP A N 1
ATOM 617 C CA . TRP A 1 81 ? -1.324 -17.859 -2.375 1 96.44 81 TRP A CA 1
ATOM 618 C C . TRP A 1 81 ? -2.193 -18.344 -3.527 1 96.44 81 TRP A C 1
ATOM 620 O O . TRP A 1 81 ? -2.906 -17.562 -4.156 1 96.44 81 TRP A O 1
ATOM 630 N N . ALA A 1 82 ? -2.152 -19.641 -3.764 1 94.69 82 ALA A N 1
ATOM 631 C CA . ALA A 1 82 ? -2.912 -20.203 -4.875 1 94.69 82 ALA A CA 1
ATOM 632 C C . ALA A 1 82 ? -4.414 -20.094 -4.629 1 94.69 82 ALA A C 1
ATOM 634 O O . ALA A 1 82 ? -5.215 -20.266 -5.551 1 94.69 82 ALA A O 1
ATOM 635 N N . LEU A 1 83 ? -4.809 -19.797 -3.381 1 96.19 83 LEU A N 1
ATOM 636 C CA . LEU A 1 83 ? -6.219 -19.609 -3.051 1 96.19 83 LEU A CA 1
ATOM 637 C C . LEU A 1 83 ? -6.715 -18.25 -3.516 1 96.19 83 LEU A C 1
ATOM 639 O O . LEU A 1 83 ? -7.918 -17.969 -3.465 1 96.19 83 LEU A O 1
ATOM 643 N N . ILE A 1 84 ? -5.84 -17.375 -3.932 1 97.81 84 ILE A N 1
ATOM 644 C CA . ILE A 1 84 ? -6.137 -16.078 -4.516 1 97.81 84 ILE A CA 1
ATOM 645 C C . ILE A 1 84 ? -5.84 -16.109 -6.016 1 97.81 84 ILE A C 1
ATOM 647 O O . ILE A 1 84 ? -4.688 -16.266 -6.422 1 97.81 84 ILE A O 1
ATOM 651 N N . GLU A 1 85 ? -6.855 -15.922 -6.801 1 97.12 85 GLU A N 1
ATOM 652 C CA . GLU A 1 85 ? -6.648 -15.906 -8.242 1 97.12 85 GLU A CA 1
ATOM 653 C C . GLU A 1 85 ? -7.09 -14.586 -8.859 1 97.12 85 GLU A C 1
ATOM 655 O O . GLU A 1 85 ? -8.133 -14.047 -8.492 1 97.12 85 GLU A O 1
ATOM 660 N N . VAL A 1 86 ? -6.277 -14.07 -9.773 1 97.62 86 VAL A N 1
ATOM 661 C CA . VAL A 1 86 ? -6.645 -12.914 -10.586 1 97.62 86 VAL A CA 1
ATOM 662 C C . VAL A 1 86 ? -7.285 -13.375 -11.891 1 97.62 86 VAL A C 1
ATOM 664 O O . VAL A 1 86 ? -6.637 -14.039 -12.711 1 97.62 86 VAL A O 1
ATOM 667 N N . ARG A 1 87 ? -8.445 -13.016 -12.07 1 95.56 87 ARG A N 1
ATOM 668 C CA . ARG A 1 87 ? -9.172 -13.422 -13.266 1 95.56 87 ARG A CA 1
ATOM 669 C C . ARG A 1 87 ? -9.523 -12.219 -14.133 1 95.56 87 ARG A C 1
ATOM 671 O O . ARG A 1 87 ? -9.938 -11.18 -13.617 1 95.56 87 ARG A O 1
ATOM 678 N N . ALA A 1 88 ? -9.359 -12.391 -15.398 1 94.19 88 ALA A N 1
ATOM 679 C CA . ALA A 1 88 ? -9.727 -11.352 -16.344 1 94.19 88 ALA A CA 1
ATOM 680 C C . ALA A 1 88 ? -11.07 -11.664 -17 1 94.19 88 ALA A C 1
ATOM 682 O O . ALA A 1 88 ? -11.391 -12.82 -17.25 1 94.19 88 ALA A O 1
ATOM 683 N N . ASP A 1 89 ? -11.844 -10.617 -17.297 1 95.44 89 ASP A N 1
ATOM 684 C CA . ASP A 1 89 ? -13.008 -10.82 -18.156 1 95.44 89 ASP A CA 1
ATOM 685 C C . ASP A 1 89 ? -12.609 -10.82 -19.625 1 95.44 89 ASP A C 1
ATOM 687 O O . ASP A 1 89 ? -11.422 -10.82 -19.953 1 95.44 89 ASP A O 1
ATOM 691 N N . ARG A 1 90 ? -13.562 -10.867 -20.438 1 94.88 90 ARG A N 1
ATOM 692 C CA . ARG A 1 90 ? -13.297 -11.016 -21.875 1 94.88 90 ARG A CA 1
ATOM 693 C C . ARG A 1 90 ? -12.617 -9.773 -22.438 1 94.88 90 ARG A C 1
ATOM 695 O O . ARG A 1 90 ? -12.039 -9.812 -23.516 1 94.88 90 ARG A O 1
ATOM 702 N N . TRP A 1 91 ? -12.695 -8.586 -21.781 1 95.69 91 TRP A N 1
ATOM 703 C CA . TRP A 1 91 ? -12.109 -7.336 -22.25 1 95.69 91 TRP A CA 1
ATOM 704 C C . TRP A 1 91 ? -10.797 -7.055 -21.516 1 95.69 91 TRP A C 1
ATOM 706 O O . TRP A 1 91 ? -10.211 -5.977 -21.672 1 95.69 91 TRP A O 1
ATOM 716 N N . GLY A 1 92 ? -10.336 -7.855 -20.609 1 92.75 92 GLY A N 1
ATOM 717 C CA . GLY A 1 92 ? -9.039 -7.77 -19.953 1 92.75 92 GLY A CA 1
ATOM 718 C C . GLY A 1 92 ? -9.094 -7.121 -18.578 1 92.75 92 GLY A C 1
ATOM 719 O O . GLY A 1 92 ? -8.062 -6.941 -17.938 1 92.75 92 GLY A O 1
ATOM 720 N N . ARG A 1 93 ? -10.398 -6.766 -18.156 1 96.88 93 ARG A N 1
ATOM 721 C CA . ARG A 1 93 ? -10.531 -6.227 -16.812 1 96.88 93 ARG A CA 1
ATOM 722 C C . ARG A 1 93 ? -10.336 -7.32 -15.766 1 96.88 93 ARG A C 1
ATOM 724 O O . ARG A 1 93 ? -10.789 -8.453 -15.945 1 96.88 93 ARG A O 1
ATOM 731 N N . VAL A 1 94 ? -9.695 -6.941 -14.625 1 97.62 94 VAL A N 1
ATOM 732 C CA . VAL A 1 94 ? -9.297 -7.988 -13.695 1 97.62 94 VAL A CA 1
ATOM 733 C C . VAL A 1 94 ? -10.109 -7.883 -12.406 1 97.62 94 VAL A C 1
ATOM 735 O O . VAL A 1 94 ? -10.508 -6.785 -12.008 1 97.62 94 VAL A O 1
ATOM 738 N N . ALA A 1 95 ? -10.305 -9.016 -11.812 1 98 95 ALA A N 1
ATOM 739 C CA . ALA A 1 95 ? -10.914 -9.156 -10.484 1 98 95 ALA A CA 1
ATOM 740 C C . ALA A 1 95 ? -10.242 -10.273 -9.695 1 98 95 ALA A C 1
ATOM 742 O O . ALA A 1 95 ? -9.547 -11.117 -10.266 1 98 95 ALA A O 1
ATOM 743 N N . LEU A 1 96 ? -10.453 -10.227 -8.438 1 98.25 96 LEU A N 1
ATOM 744 C CA . LEU A 1 96 ? -9.953 -11.297 -7.574 1 98.25 96 LEU A CA 1
ATOM 745 C C . LEU A 1 96 ? -10.992 -12.391 -7.395 1 98.25 96 LEU A C 1
ATOM 747 O O . LEU A 1 96 ? -12.172 -12.094 -7.18 1 98.25 96 LEU A O 1
ATOM 751 N N . ASP A 1 97 ? -10.594 -13.539 -7.531 1 97.69 97 ASP A N 1
ATOM 752 C CA . ASP A 1 97 ? -11.352 -14.727 -7.164 1 97.69 97 ASP A CA 1
ATOM 753 C C . ASP A 1 97 ? -10.719 -15.438 -5.969 1 97.69 97 ASP A C 1
ATOM 755 O O . ASP A 1 97 ? -9.742 -16.172 -6.125 1 97.69 97 ASP A O 1
ATOM 759 N N . ILE A 1 98 ? -11.312 -15.273 -4.809 1 98 98 ILE A N 1
ATOM 760 C CA . ILE A 1 98 ? -10.789 -15.805 -3.555 1 98 98 ILE A CA 1
ATOM 761 C C . ILE A 1 98 ? -11.492 -17.125 -3.221 1 98 98 ILE A C 1
ATOM 763 O O . ILE A 1 98 ? -12.719 -17.188 -3.172 1 98 98 ILE A O 1
ATOM 767 N N . ALA A 1 99 ? -10.719 -18.156 -2.994 1 97.56 99 ALA A N 1
ATOM 768 C CA . ALA A 1 99 ? -11.281 -19.469 -2.664 1 97.56 99 ALA A CA 1
ATOM 769 C C . ALA A 1 99 ? -12.18 -19.375 -1.436 1 97.56 99 ALA A C 1
ATOM 771 O O . ALA A 1 99 ? -11.906 -18.609 -0.512 1 97.56 99 ALA A O 1
ATOM 772 N N . PRO A 1 100 ? -13.211 -20.172 -1.303 1 98 100 PRO A N 1
ATOM 773 C CA . PRO A 1 100 ? -14.195 -20.094 -0.222 1 98 100 PRO A CA 1
ATOM 774 C C . PRO A 1 100 ? -13.562 -20.172 1.164 1 98 100 PRO A C 1
ATOM 776 O O . PRO A 1 100 ? -13.953 -19.438 2.072 1 98 100 PRO A O 1
ATOM 779 N N . SER A 1 101 ? -12.625 -21.016 1.349 1 97.56 101 SER A N 1
ATOM 780 C CA . SER A 1 101 ? -12 -21.188 2.658 1 97.56 101 SER A CA 1
ATOM 781 C C . SER A 1 101 ? -11.289 -19.906 3.104 1 97.56 101 SER A C 1
ATOM 783 O O . SER A 1 101 ? -11.406 -19.5 4.262 1 97.56 101 SER A O 1
ATOM 785 N N . LEU A 1 102 ? -10.594 -19.281 2.217 1 97.88 102 LEU A N 1
ATOM 786 C CA . LEU A 1 102 ? -9.906 -18.031 2.535 1 97.88 102 LEU A CA 1
ATOM 787 C C . LEU A 1 102 ? -10.906 -16.875 2.65 1 97.88 102 LEU A C 1
ATOM 789 O O . LEU A 1 102 ? -10.781 -16.031 3.533 1 97.88 102 LEU A O 1
ATOM 793 N N . ASP A 1 103 ? -11.891 -16.859 1.773 1 98.25 103 ASP A N 1
ATOM 794 C CA . ASP A 1 103 ? -12.938 -15.844 1.816 1 98.25 103 ASP A CA 1
ATOM 795 C C . ASP A 1 103 ? -13.617 -15.82 3.184 1 98.25 103 ASP A C 1
ATOM 797 O O . ASP A 1 103 ? -13.883 -14.75 3.732 1 98.25 103 ASP A O 1
ATOM 801 N N . THR A 1 104 ? -13.891 -16.953 3.693 1 97.88 104 THR A N 1
ATOM 802 C CA . THR A 1 104 ? -14.516 -17.078 5.004 1 97.88 104 THR A CA 1
ATOM 803 C C . THR A 1 104 ? -13.641 -16.438 6.082 1 97.88 104 THR A C 1
ATOM 805 O O . THR A 1 104 ? -14.141 -15.719 6.949 1 97.88 104 THR A O 1
ATOM 808 N N . GLN A 1 105 ? -12.352 -16.672 6.051 1 97.5 105 GLN A N 1
ATOM 809 C CA . GLN A 1 105 ? -11.43 -16.109 7.027 1 97.5 105 GLN A CA 1
ATOM 810 C C . GLN A 1 105 ? -11.391 -14.586 6.926 1 97.5 105 GLN A C 1
ATOM 812 O O . GLN A 1 105 ? -11.344 -13.891 7.941 1 97.5 105 GLN A O 1
ATOM 817 N N . VAL A 1 106 ? -11.391 -14.062 5.699 1 97.88 106 VAL A N 1
ATOM 818 C CA . VAL A 1 106 ? -11.406 -12.617 5.492 1 97.88 106 VAL A CA 1
ATOM 819 C C . VAL A 1 106 ? -12.672 -12.023 6.094 1 97.88 106 VAL A C 1
ATOM 821 O O . VAL A 1 106 ? -12.609 -11.078 6.887 1 97.88 106 VAL A O 1
ATOM 824 N N . ARG A 1 107 ? -13.812 -12.602 5.824 1 97.62 107 ARG A N 1
ATOM 825 C CA . ARG A 1 107 ? -15.102 -12.086 6.277 1 97.62 107 ARG A CA 1
ATOM 826 C C . ARG A 1 107 ? -15.219 -12.156 7.793 1 97.62 107 ARG A C 1
ATOM 828 O O . ARG A 1 107 ? -15.812 -11.281 8.422 1 97.62 107 ARG A O 1
ATOM 835 N N . GLU A 1 108 ? -14.68 -13.156 8.359 1 96.94 108 GLU A N 1
ATOM 836 C CA . GLU A 1 108 ? -14.719 -13.281 9.812 1 96.94 108 GLU A CA 1
ATOM 837 C C . GLU A 1 108 ? -13.906 -12.18 10.484 1 96.94 108 GLU A C 1
ATOM 839 O O . GLU A 1 108 ? -14.211 -11.773 11.609 1 96.94 108 GLU A O 1
ATOM 844 N N . SER A 1 109 ? -12.961 -11.727 9.789 1 97.12 109 SER A N 1
ATOM 845 C CA . SER A 1 109 ? -12.055 -10.758 10.391 1 97.12 109 SER A CA 1
ATOM 846 C C . SER A 1 109 ? -12.555 -9.328 10.18 1 97.12 109 SER A C 1
ATOM 848 O O . SER A 1 109 ? -12.391 -8.477 11.055 1 97.12 109 SER A O 1
ATOM 850 N N . ILE A 1 110 ? -13.211 -9.039 9.008 1 97.12 110 ILE A N 1
ATOM 851 C CA . ILE A 1 110 ? -13.492 -7.637 8.727 1 97.12 110 ILE A CA 1
ATOM 852 C C . ILE A 1 110 ? -14.953 -7.477 8.312 1 97.12 110 ILE A C 1
ATOM 854 O O . ILE A 1 110 ? -15.398 -6.375 7.988 1 97.12 110 ILE A O 1
ATOM 858 N N . GLY A 1 111 ? -15.719 -8.594 8.344 1 97.25 111 GLY A N 1
ATOM 859 C CA . GLY A 1 111 ? -17.109 -8.555 7.898 1 97.25 111 GLY A CA 1
ATOM 860 C C . GLY A 1 111 ? -17.25 -8.656 6.391 1 97.25 111 GLY A C 1
ATOM 861 O O . GLY A 1 111 ? -16.344 -9.117 5.703 1 97.25 111 GLY A O 1
ATOM 862 N N . ASP A 1 112 ? -18.453 -8.328 5.922 1 97.56 112 ASP A N 1
ATOM 863 C CA . ASP A 1 112 ? -18.672 -8.305 4.48 1 97.56 112 ASP A CA 1
ATOM 864 C C . ASP A 1 112 ? -17.781 -7.277 3.799 1 97.56 112 ASP A C 1
ATOM 866 O O . ASP A 1 112 ? -17.578 -6.18 4.324 1 97.56 112 ASP A O 1
ATOM 870 N N . TYR A 1 113 ? -17.281 -7.684 2.648 1 98.06 113 TYR A N 1
ATOM 871 C CA . TYR A 1 113 ? -16.375 -6.773 1.962 1 98.06 113 TYR A CA 1
ATOM 872 C C . TYR A 1 113 ? -16.516 -6.906 0.449 1 98.06 113 TYR A C 1
ATOM 874 O O . TYR A 1 113 ? -17.047 -7.902 -0.048 1 98.06 113 TYR A O 1
ATOM 882 N N . THR A 1 114 ? -16.062 -5.879 -0.269 1 98.12 114 THR A N 1
ATOM 883 C CA . THR A 1 114 ? -15.844 -5.898 -1.712 1 98.12 114 THR A CA 1
ATOM 884 C C . THR A 1 114 ? -14.414 -5.48 -2.053 1 98.12 114 THR A C 1
ATOM 886 O O . THR A 1 114 ? -13.727 -4.887 -1.227 1 98.12 114 THR A O 1
ATOM 889 N N . THR A 1 115 ? -13.984 -5.902 -3.219 1 98.5 115 THR A N 1
ATOM 890 C CA . THR A 1 115 ? -12.648 -5.555 -3.682 1 98.5 115 THR A CA 1
ATOM 891 C C . THR A 1 115 ? -12.719 -4.742 -4.973 1 98.5 115 THR A C 1
ATOM 893 O O . THR A 1 115 ? -13.617 -4.945 -5.793 1 98.5 115 THR A O 1
ATOM 896 N N . SER A 1 116 ? -11.828 -3.832 -5.129 1 98.62 116 SER A N 1
ATOM 897 C CA . SER A 1 116 ? -11.492 -3.162 -6.383 1 98.62 116 SER A CA 1
ATOM 898 C C . SER A 1 116 ? -10 -3.275 -6.684 1 98.62 116 SER A C 1
ATOM 900 O O . SER A 1 116 ? -9.164 -3.008 -5.816 1 98.62 116 SER A O 1
ATOM 902 N N . LEU A 1 117 ? -9.688 -3.764 -7.891 1 98.75 117 LEU A N 1
ATOM 903 C CA . LEU A 1 117 ? -8.312 -4.109 -8.234 1 98.75 117 LEU A CA 1
ATOM 904 C C . LEU A 1 117 ? -7.887 -3.441 -9.539 1 98.75 117 LEU A C 1
ATOM 906 O O . LEU A 1 117 ? -8.664 -3.398 -10.5 1 98.75 117 LEU A O 1
ATOM 910 N N . SER A 1 118 ? -6.656 -2.941 -9.602 1 98.88 118 SER A N 1
ATOM 911 C CA . SER A 1 118 ? -6.047 -2.469 -10.836 1 98.88 118 SER A CA 1
ATOM 912 C C . SER A 1 118 ? -4.578 -2.865 -10.922 1 98.88 118 SER A C 1
ATOM 914 O O . SER A 1 118 ? -3.875 -2.873 -9.906 1 98.88 118 SER A O 1
ATOM 916 N N . ILE A 1 119 ? -4.16 -3.232 -12.086 1 98.62 119 ILE A N 1
ATOM 917 C CA . ILE A 1 119 ? -2.787 -3.645 -12.352 1 98.62 119 ILE A CA 1
ATOM 918 C C . ILE A 1 119 ? -2.201 -2.795 -13.477 1 98.62 119 ILE A C 1
ATOM 920 O O . ILE A 1 119 ? -2.908 -2.424 -14.414 1 98.62 119 ILE A O 1
ATOM 924 N N . SER A 1 120 ? -0.932 -2.445 -13.398 1 98.38 120 SER A N 1
ATOM 925 C CA . SER A 1 120 ? -0.198 -1.779 -14.469 1 98.38 120 SER A CA 1
ATOM 926 C C . SER A 1 120 ? 1.221 -2.326 -14.594 1 98.38 120 SER A C 1
ATOM 928 O O . SER A 1 120 ? 1.758 -2.889 -13.633 1 98.38 120 SER A O 1
ATOM 930 N N . HIS A 1 121 ? 1.767 -2.232 -15.734 1 97 121 HIS A N 1
ATOM 931 C CA . HIS A 1 121 ? 3.182 -2.539 -15.914 1 97 121 HIS A CA 1
ATOM 932 C C . HIS A 1 121 ? 3.789 -1.709 -17.031 1 97 121 HIS A C 1
ATOM 934 O O . HIS A 1 121 ? 3.109 -1.39 -18.016 1 97 121 HIS A O 1
ATOM 940 N N . ASP A 1 122 ? 4.984 -1.276 -16.828 1 96.19 122 ASP A N 1
ATOM 941 C CA . ASP A 1 122 ? 5.777 -0.548 -17.812 1 96.19 122 ASP A CA 1
ATOM 942 C C . ASP A 1 122 ? 7.27 -0.737 -17.562 1 96.19 122 ASP A C 1
ATOM 944 O O . ASP A 1 122 ? 7.738 -0.592 -16.422 1 96.19 122 ASP A O 1
ATOM 948 N N . GLY A 1 123 ? 7.984 -1.035 -18.594 1 95.69 123 GLY A N 1
ATOM 949 C CA . GLY A 1 123 ? 9.406 -1.299 -18.438 1 95.69 123 GLY A CA 1
ATOM 950 C C . GLY A 1 123 ? 9.695 -2.459 -17.5 1 95.69 123 GLY A C 1
ATOM 951 O O . GLY A 1 123 ? 9.164 -3.555 -17.672 1 95.69 123 GLY A O 1
ATOM 952 N N . ASP A 1 124 ? 10.484 -2.141 -16.359 1 97.38 124 ASP A N 1
ATOM 953 C CA . ASP A 1 124 ? 10.977 -3.209 -15.492 1 97.38 124 ASP A CA 1
ATOM 954 C C . ASP A 1 124 ? 10.047 -3.412 -14.289 1 97.38 124 ASP A C 1
ATOM 956 O O . ASP A 1 124 ? 10.383 -4.141 -13.359 1 97.38 124 ASP A O 1
ATOM 960 N N . TYR A 1 125 ? 8.859 -2.779 -14.312 1 98.31 125 TYR A N 1
ATOM 961 C CA . TYR A 1 125 ? 8.086 -2.848 -13.078 1 98.31 125 TYR A CA 1
ATOM 962 C C . TYR A 1 125 ? 6.629 -3.188 -13.375 1 98.31 125 TYR A C 1
ATOM 964 O O . TYR A 1 125 ? 6.066 -2.74 -14.375 1 98.31 125 TYR A O 1
ATOM 972 N N . ALA A 1 126 ? 6.074 -3.998 -12.555 1 98.56 126 ALA A N 1
ATOM 973 C CA . ALA A 1 126 ? 4.633 -4.203 -12.43 1 98.56 126 ALA A CA 1
ATOM 974 C C . ALA A 1 126 ? 4.125 -3.695 -11.078 1 98.56 126 ALA A C 1
ATOM 976 O O . ALA A 1 126 ? 4.828 -3.775 -10.07 1 98.56 126 ALA A O 1
ATOM 977 N N . THR A 1 127 ? 2.953 -3.16 -11.047 1 98.81 127 THR A N 1
ATOM 978 C CA . THR A 1 127 ? 2.352 -2.67 -9.812 1 98.81 127 THR A CA 1
ATOM 979 C C . THR A 1 127 ? 0.861 -2.992 -9.773 1 98.81 127 THR A C 1
ATOM 981 O O . THR A 1 127 ? 0.246 -3.24 -10.812 1 98.81 127 THR A O 1
ATOM 984 N N . ALA A 1 128 ? 0.341 -3.121 -8.617 1 98.94 128 ALA A N 1
ATOM 985 C CA . ALA A 1 128 ? -1.096 -3.301 -8.422 1 98.94 128 ALA A CA 1
ATOM 986 C C . ALA A 1 128 ? -1.589 -2.516 -7.207 1 98.94 128 ALA A C 1
ATOM 988 O O . ALA A 1 128 ? -0.816 -2.227 -6.293 1 98.94 128 ALA A O 1
ATOM 989 N N . VAL A 1 129 ? -2.816 -2.129 -7.23 1 98.88 129 VAL A N 1
ATOM 990 C CA . VAL A 1 129 ? -3.529 -1.548 -6.098 1 98.88 129 VAL A CA 1
ATOM 991 C C . VAL A 1 129 ? -4.848 -2.287 -5.883 1 98.88 129 VAL A C 1
ATOM 993 O O . VAL A 1 129 ? -5.551 -2.605 -6.84 1 98.88 129 VAL A O 1
ATOM 996 N N . CYS A 1 130 ? -5.129 -2.582 -4.645 1 98.94 130 CYS A N 1
ATOM 997 C CA . CYS A 1 130 ? -6.383 -3.211 -4.238 1 98.94 130 CYS A CA 1
ATOM 998 C C . CYS A 1 130 ? -7.07 -2.398 -3.146 1 98.94 130 CYS A C 1
ATOM 1000 O O . CYS A 1 130 ? -6.438 -2.006 -2.166 1 98.94 130 CYS A O 1
ATOM 1002 N N . VAL A 1 131 ? -8.32 -2.08 -3.307 1 98.75 131 VAL A N 1
ATOM 1003 C CA . VAL A 1 131 ? -9.133 -1.406 -2.295 1 98.75 131 VAL A CA 1
ATOM 1004 C C . VAL A 1 131 ? -10.18 -2.373 -1.741 1 98.75 131 VAL A C 1
ATOM 1006 O O . VAL A 1 131 ? -10.883 -3.037 -2.504 1 98.75 131 VAL A O 1
ATOM 1009 N N . LEU A 1 132 ? -10.234 -2.459 -0.381 1 98.44 132 LEU A N 1
ATOM 1010 C CA . LEU A 1 132 ? -11.336 -3.135 0.304 1 98.44 132 LEU A CA 1
ATOM 1011 C C . LEU A 1 132 ? -12.344 -2.123 0.842 1 98.44 132 LEU A C 1
ATOM 1013 O O . LEU A 1 132 ? -11.961 -1.128 1.461 1 98.44 132 LEU A O 1
ATOM 1017 N N . SER A 1 133 ? -13.539 -2.307 0.51 1 97.94 133 SER A N 1
ATOM 1018 C CA . SER A 1 133 ? -14.656 -1.694 1.229 1 97.94 133 SER A CA 1
ATOM 1019 C C . SER A 1 133 ? -15.352 -2.705 2.129 1 97.94 133 SER A C 1
ATOM 1021 O O . SER A 1 133 ? -15.789 -3.762 1.663 1 97.94 133 SER A O 1
ATOM 1023 N N . TYR A 1 134 ? -15.391 -2.412 3.443 1 96.56 134 TYR A N 1
ATOM 1024 C CA . TYR A 1 134 ? -15.828 -3.475 4.34 1 96.56 134 TYR A CA 1
ATOM 1025 C C . TYR A 1 134 ? -16.609 -2.904 5.52 1 96.56 134 TYR A C 1
ATOM 1027 O O . TYR A 1 134 ? -16.578 -1.694 5.762 1 96.56 134 TYR A O 1
ATOM 1035 N N . ALA A 1 135 ? -17.359 -3.76 6.172 1 86 135 ALA A N 1
ATOM 1036 C CA . ALA A 1 135 ? -18.188 -3.426 7.324 1 86 135 ALA A CA 1
ATOM 1037 C C . ALA A 1 135 ? -17.5 -3.803 8.625 1 86 135 ALA A C 1
ATOM 1039 O O . ALA A 1 135 ? -16.688 -4.738 8.664 1 86 135 ALA A O 1
ATOM 1040 N N . VAL A 1 136 ? -16.984 -2.822 9.406 1 73.56 136 VAL A N 1
ATOM 1041 C CA . VAL A 1 136 ? -16.312 -3.197 10.648 1 73.56 136 VAL A CA 1
ATOM 1042 C C . VAL A 1 136 ? -17.141 -4.266 11.375 1 73.56 136 VAL A C 1
ATOM 1044 O O . VAL A 1 136 ? -18.344 -4.125 11.531 1 73.56 136 VAL A O 1
ATOM 1047 N N . ALA A 1 137 ? -16.516 -5.492 11.492 1 59.5 137 ALA A N 1
ATOM 1048 C CA . ALA A 1 137 ? -17.172 -6.578 12.211 1 59.5 137 ALA A CA 1
ATOM 1049 C C . ALA A 1 137 ? -17.656 -6.113 13.586 1 59.5 137 ALA A C 1
ATOM 1051 O O . ALA A 1 137 ? -16.906 -5.469 14.32 1 59.5 137 ALA A O 1
ATOM 1052 N N . THR A 1 138 ? -18.844 -5.574 13.703 1 50.62 138 THR A N 1
ATOM 1053 C CA . THR A 1 138 ? -19.391 -5.262 15.016 1 50.62 138 THR A CA 1
ATOM 1054 C C . THR A 1 138 ? -19.141 -6.402 16 1 50.62 138 THR A C 1
ATOM 1056 O O . THR A 1 138 ? -19.438 -7.559 15.695 1 50.62 138 THR A O 1
ATOM 1059 N N . GLU A 1 139 ? -18.109 -6.227 16.812 1 44.41 139 GLU A N 1
ATOM 1060 C CA . GLU A 1 139 ? -18.078 -7.16 17.922 1 44.41 139 GLU A CA 1
ATOM 1061 C C . GLU A 1 139 ? -19.438 -7.266 18.609 1 44.41 139 GLU A C 1
ATOM 1063 O O . GLU A 1 139 ? -20.109 -6.254 18.812 1 44.41 139 GLU A O 1
ATOM 1068 N N . ASN A 1 140 ? -20.141 -8.227 18.297 1 39.44 140 ASN A N 1
ATOM 1069 C CA . ASN A 1 140 ? -21.219 -8.57 19.219 1 39.44 140 ASN A CA 1
ATOM 1070 C C . ASN A 1 140 ? -20.766 -8.414 20.672 1 39.44 140 ASN A C 1
ATOM 1072 O O . ASN A 1 140 ? -19.922 -9.164 21.156 1 39.44 140 ASN A O 1
ATOM 1076 N N . ARG A 1 141 ? -20.719 -7.195 21.266 1 24.81 141 ARG A N 1
ATOM 1077 C CA . ARG A 1 141 ? -20.891 -7.168 22.703 1 24.81 141 ARG A CA 1
ATOM 1078 C C . ARG A 1 141 ? -22.25 -7.734 23.109 1 24.81 141 ARG A C 1
ATOM 1080 O O . ARG A 1 141 ? -23.25 -7.508 22.422 1 24.81 141 ARG A O 1
ATOM 1087 N N . MET B 1 1 ? -16.984 10.789 1.365 1 95.38 1 MET B N 1
ATOM 1088 C CA . MET B 1 1 ? -16.156 11.078 0.191 1 95.38 1 MET B CA 1
ATOM 1089 C C . MET B 1 1 ? -14.773 10.445 0.329 1 95.38 1 MET B C 1
ATOM 1091 O O . MET B 1 1 ? -14.344 10.133 1.438 1 95.38 1 MET B O 1
ATOM 1095 N N . ILE B 1 2 ? -14.164 10.227 -0.859 1 97.44 2 ILE B N 1
ATOM 1096 C CA . ILE B 1 2 ? -12.812 9.672 -0.829 1 97.44 2 ILE B CA 1
ATOM 1097 C C . ILE B 1 2 ? -11.883 10.523 -1.68 1 97.44 2 ILE B C 1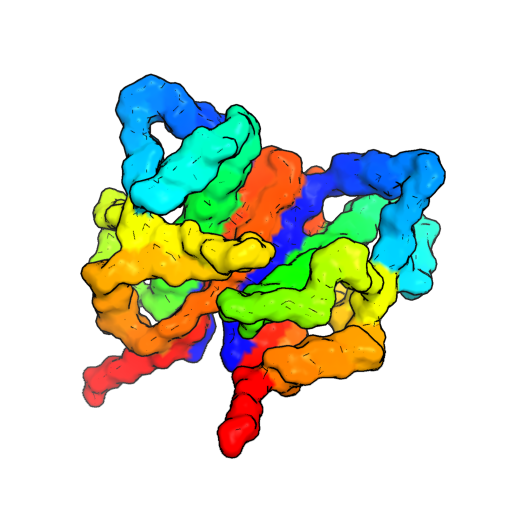
ATOM 1099 O O . ILE B 1 2 ? -12.281 11.047 -2.723 1 97.44 2 ILE B O 1
ATOM 1103 N N . SER B 1 3 ? -10.703 10.711 -1.254 1 98.12 3 SER B N 1
ATOM 1104 C CA . SER B 1 3 ? -9.602 11.234 -2.053 1 98.12 3 SER B CA 1
ATOM 1105 C C . SER B 1 3 ? -8.367 10.352 -1.94 1 98.12 3 SER B C 1
ATOM 1107 O O . SER B 1 3 ? -8.18 9.648 -0.939 1 98.12 3 SER B O 1
ATOM 1109 N N . ILE B 1 4 ? -7.562 10.367 -2.934 1 98.75 4 ILE B N 1
ATOM 1110 C CA . ILE B 1 4 ? -6.414 9.469 -2.975 1 98.75 4 ILE B CA 1
ATOM 1111 C C . ILE B 1 4 ? -5.156 10.258 -3.322 1 98.75 4 ILE B C 1
ATOM 1113 O O . ILE B 1 4 ? -5.223 11.266 -4.023 1 98.75 4 ILE B O 1
ATOM 1117 N N . GLY B 1 5 ? -4.035 9.898 -2.797 1 98.81 5 GLY B N 1
ATOM 1118 C CA . GLY B 1 5 ? -2.703 10.344 -3.172 1 98.81 5 GLY B CA 1
ATOM 1119 C C . GLY B 1 5 ? -1.718 9.203 -3.344 1 98.81 5 GLY B C 1
ATOM 1120 O O . GLY B 1 5 ? -1.776 8.211 -2.615 1 98.81 5 GLY B O 1
ATOM 1121 N N . THR B 1 6 ? -0.857 9.273 -4.309 1 98.88 6 THR B N 1
ATOM 1122 C CA . THR B 1 6 ? 0.224 8.32 -4.523 1 98.88 6 THR B CA 1
ATOM 1123 C C . THR B 1 6 ? 1.557 9.039 -4.695 1 98.88 6 THR B C 1
ATOM 1125 O O . THR B 1 6 ? 1.588 10.227 -5.047 1 98.88 6 THR B O 1
ATOM 1128 N N . ASP B 1 7 ? 2.602 8.352 -4.438 1 98.81 7 ASP B N 1
ATOM 1129 C CA . ASP B 1 7 ? 3.945 8.883 -4.652 1 98.81 7 ASP B CA 1
ATOM 1130 C C . ASP B 1 7 ? 4.926 7.762 -4.996 1 98.81 7 ASP B C 1
ATOM 1132 O O . ASP B 1 7 ? 4.742 6.617 -4.578 1 98.81 7 ASP B O 1
ATOM 1136 N N . LEU B 1 8 ? 5.855 8.039 -5.789 1 98.69 8 LEU B N 1
ATOM 1137 C CA . LEU B 1 8 ? 6.941 7.156 -6.203 1 98.69 8 LEU B CA 1
ATOM 1138 C C . LEU B 1 8 ? 8.297 7.809 -5.957 1 98.69 8 LEU B C 1
ATOM 1140 O O . LEU B 1 8 ? 8.508 8.969 -6.316 1 98.69 8 LEU B O 1
ATOM 1144 N N . VAL B 1 9 ? 9.203 7.066 -5.344 1 98.44 9 VAL B N 1
ATOM 1145 C CA . VAL B 1 9 ? 10.516 7.594 -4.984 1 98.44 9 VAL B CA 1
ATOM 1146 C C . VAL B 1 9 ? 11.609 6.715 -5.582 1 98.44 9 VAL B C 1
ATOM 1148 O O . VAL B 1 9 ? 11.617 5.5 -5.375 1 98.44 9 VAL B O 1
ATOM 1151 N N . HIS B 1 10 ? 12.469 7.301 -6.371 1 98.5 10 HIS B N 1
ATOM 1152 C CA . HIS B 1 10 ? 13.688 6.617 -6.777 1 98.5 10 HIS B CA 1
ATOM 1153 C C . HIS B 1 10 ? 14.68 6.527 -5.621 1 98.5 10 HIS B C 1
ATOM 1155 O O . HIS B 1 10 ? 15.258 7.539 -5.215 1 98.5 10 HIS B O 1
ATOM 1161 N N . ILE B 1 11 ? 14.961 5.316 -5.125 1 97.69 11 ILE B N 1
ATOM 1162 C CA . ILE B 1 11 ? 15.633 5.09 -3.852 1 97.69 11 ILE B CA 1
ATOM 1163 C C . ILE B 1 11 ? 17.094 5.527 -3.953 1 97.69 11 ILE B C 1
ATOM 1165 O O . ILE B 1 11 ? 17.594 6.223 -3.07 1 97.69 11 ILE B O 1
ATOM 1169 N N . PRO B 1 12 ? 17.844 5.195 -5.055 1 96.69 12 PRO B N 1
ATOM 1170 C CA . PRO B 1 12 ? 19.234 5.641 -5.125 1 96.69 12 PRO B CA 1
ATOM 1171 C C . PRO B 1 12 ? 19.375 7.16 -5.098 1 96.69 12 PRO B C 1
ATOM 1173 O O . PRO B 1 12 ? 20.234 7.691 -4.391 1 96.69 12 PRO B O 1
ATOM 1176 N N . ALA B 1 13 ? 18.562 7.863 -5.883 1 96.06 13 ALA B N 1
ATOM 1177 C CA . ALA B 1 13 ? 18.609 9.328 -5.879 1 96.06 13 ALA B CA 1
ATO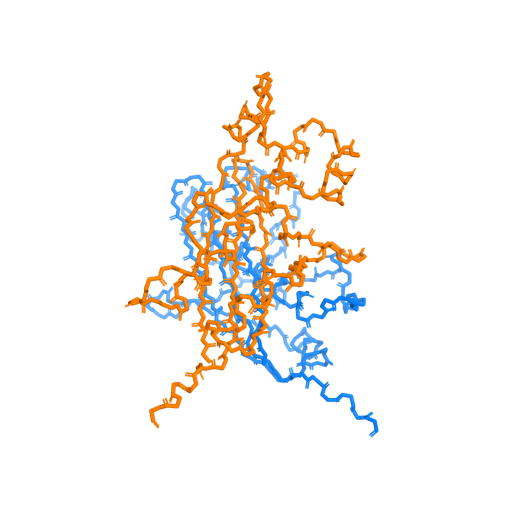M 1178 C C . ALA B 1 13 ? 18.25 9.883 -4.504 1 96.06 13 ALA B C 1
ATOM 1180 O O . ALA B 1 13 ? 18.844 10.867 -4.055 1 96.06 13 ALA B O 1
ATOM 1181 N N . PHE B 1 14 ? 17.312 9.273 -3.871 1 95.69 14 PHE B N 1
ATOM 1182 C CA . PHE B 1 14 ? 16.891 9.664 -2.529 1 95.69 14 PHE B CA 1
ATOM 1183 C C . PHE B 1 14 ? 18.031 9.477 -1.532 1 95.69 14 PHE B C 1
ATOM 1185 O O . PHE B 1 14 ? 18.297 10.359 -0.71 1 95.69 14 PHE B O 1
ATOM 1192 N N . ALA B 1 15 ? 18.672 8.383 -1.625 1 93.56 15 ALA B N 1
ATOM 1193 C CA . ALA B 1 15 ? 19.812 8.086 -0.761 1 93.56 15 ALA B CA 1
ATOM 1194 C C . ALA B 1 15 ? 20.922 9.117 -0.932 1 93.56 15 ALA B C 1
ATOM 1196 O O . ALA B 1 15 ? 21.531 9.555 0.048 1 93.56 15 ALA B O 1
ATOM 1197 N N . ASP B 1 16 ? 21.156 9.461 -2.199 1 93.69 16 ASP B N 1
ATOM 1198 C CA . ASP B 1 16 ? 22.141 10.492 -2.482 1 93.69 16 ASP B CA 1
ATOM 1199 C C . ASP B 1 16 ? 21.781 11.812 -1.801 1 93.69 16 ASP B C 1
ATOM 1201 O O . ASP B 1 16 ? 22.656 12.492 -1.258 1 93.69 16 ASP B O 1
ATOM 1205 N N . GLN B 1 17 ? 20.516 12.148 -1.84 1 91.38 17 GLN B N 1
ATOM 1206 C CA . GLN B 1 17 ? 20.047 13.383 -1.214 1 91.38 17 GLN B CA 1
ATOM 1207 C C . GLN B 1 17 ? 20.234 13.328 0.301 1 91.38 17 GLN B C 1
ATOM 1209 O O . GLN B 1 17 ? 20.641 14.32 0.917 1 91.38 17 GLN B O 1
ATOM 1214 N N . LEU B 1 18 ? 19.922 12.172 0.88 1 87.31 18 LEU B N 1
ATOM 1215 C CA . LEU B 1 18 ? 20.062 11.984 2.32 1 87.31 18 LEU B CA 1
ATOM 1216 C C . LEU B 1 18 ? 21.516 12.125 2.752 1 87.31 18 LEU B C 1
ATOM 1218 O O . LEU B 1 18 ? 21.797 12.648 3.832 1 87.31 18 LEU B O 1
ATOM 1222 N N . ALA B 1 19 ? 22.375 11.742 1.898 1 87 19 ALA B N 1
ATOM 1223 C CA . ALA B 1 19 ? 23.797 11.641 2.248 1 87 19 ALA B CA 1
ATOM 1224 C C . ALA B 1 19 ? 24.516 12.961 1.991 1 87 19 ALA B C 1
ATOM 1226 O O . ALA B 1 19 ? 25.672 13.125 2.387 1 87 19 ALA B O 1
ATOM 1227 N N . GLN B 1 20 ? 23.844 13.859 1.287 1 90.12 20 GLN B N 1
ATOM 1228 C CA . GLN B 1 20 ? 24.516 15.117 0.999 1 90.12 20 GLN B CA 1
ATOM 1229 C C . GLN B 1 20 ? 24.953 15.812 2.285 1 90.12 20 GLN B C 1
ATOM 1231 O O . GLN B 1 20 ? 24.125 16.078 3.162 1 90.12 20 GLN B O 1
ATOM 1236 N N . PRO B 1 21 ? 26.25 16.109 2.379 1 85.44 21 PRO B N 1
ATOM 1237 C CA . PRO B 1 21 ? 26.734 16.797 3.584 1 85.44 21 PRO B CA 1
ATOM 1238 C C . PRO B 1 21 ? 26 18.109 3.838 1 85.44 21 PRO B C 1
ATOM 1240 O O . PRO B 1 21 ? 25.797 18.891 2.91 1 85.44 21 PRO B O 1
ATOM 1243 N N . GLY B 1 22 ? 25.609 18.344 5.047 1 84.19 22 GLY B N 1
ATOM 1244 C CA . GLY B 1 22 ? 24.953 19.578 5.41 1 84.19 22 GLY B CA 1
ATOM 1245 C C . GLY B 1 22 ? 23.469 19.609 5.059 1 84.19 22 GLY B C 1
ATOM 1246 O O . GLY B 1 22 ? 22.781 20.594 5.309 1 84.19 22 GLY B O 1
ATOM 1247 N N . SER B 1 23 ? 23.062 18.469 4.434 1 82.62 23 SER B N 1
ATOM 1248 C CA . SER B 1 23 ? 21.656 18.422 4.059 1 82.62 23 SER B CA 1
ATOM 1249 C C . SER B 1 23 ? 20.766 18.359 5.289 1 82.62 23 SER B C 1
ATOM 1251 O O . SER B 1 23 ? 21.078 17.672 6.258 1 82.62 23 SER B O 1
ATOM 1253 N N . SER B 1 24 ? 19.688 19.141 5.195 1 85.69 24 SER B N 1
ATOM 1254 C CA . SER B 1 24 ? 18.656 19.094 6.234 1 85.69 24 SER B CA 1
ATOM 1255 C C . SER B 1 24 ? 17.531 18.156 5.844 1 85.69 24 SER B C 1
ATOM 1257 O O . SER B 1 24 ? 16.453 18.188 6.445 1 85.69 24 SER B O 1
ATOM 1259 N N . PHE B 1 25 ? 17.766 17.328 4.945 1 87.06 25 PHE B N 1
ATOM 1260 C CA . PHE B 1 25 ? 16.719 16.469 4.414 1 87.06 25 PHE B CA 1
ATOM 1261 C C . PHE B 1 25 ? 16.203 15.508 5.48 1 87.06 25 PHE B C 1
ATOM 1263 O O . PHE B 1 25 ? 15.016 15.203 5.531 1 87.06 25 PHE B O 1
ATOM 1270 N N . MET B 1 26 ? 17.016 15.188 6.375 1 88.5 26 MET B N 1
ATOM 1271 C CA . MET B 1 26 ? 16.625 14.281 7.449 1 88.5 26 MET B CA 1
ATOM 1272 C C . MET B 1 26 ? 15.602 14.938 8.367 1 88.5 26 MET B C 1
ATOM 1274 O O . MET B 1 26 ? 14.914 14.25 9.133 1 88.5 26 MET B O 1
ATOM 1278 N N . ASP B 1 27 ? 15.461 16.203 8.227 1 89.88 27 ASP B N 1
ATOM 1279 C CA . ASP B 1 27 ? 14.562 16.953 9.109 1 89.88 27 ASP B CA 1
ATOM 1280 C C . ASP B 1 27 ? 13.102 16.656 8.773 1 89.88 27 ASP B C 1
ATOM 1282 O O . ASP B 1 27 ? 12.203 16.969 9.555 1 89.88 27 ASP B O 1
ATOM 1286 N N . VAL B 1 28 ? 12.859 16.047 7.715 1 90.56 28 VAL B N 1
ATOM 1287 C CA . VAL B 1 28 ? 11.484 15.773 7.324 1 90.56 28 VAL B CA 1
ATOM 1288 C C . VAL B 1 28 ? 10.961 14.57 8.102 1 90.56 28 VAL B C 1
ATOM 1290 O O . VAL B 1 28 ? 9.75 14.328 8.141 1 90.56 28 VAL B O 1
ATOM 1293 N N . PHE B 1 29 ? 11.805 13.844 8.75 1 91.75 29 PHE B N 1
ATOM 1294 C CA . PHE B 1 29 ? 11.414 12.664 9.508 1 91.75 29 PHE B CA 1
ATOM 1295 C C . PHE B 1 29 ? 11.359 12.977 11 1 91.75 29 PHE B C 1
ATOM 1297 O O . PHE B 1 29 ? 12.219 13.688 11.523 1 91.75 29 PHE B O 1
ATOM 1304 N N . GLY B 1 30 ? 10.328 12.453 11.625 1 86.81 30 GLY B N 1
ATOM 1305 C CA . GLY B 1 30 ? 10.203 12.602 13.07 1 86.81 30 GLY B CA 1
ATOM 1306 C C . GLY B 1 30 ? 11.195 11.758 13.844 1 86.81 30 GLY B C 1
ATOM 1307 O O . GLY B 1 30 ? 11.945 10.977 13.258 1 86.81 30 GLY B O 1
ATOM 1308 N N . ALA B 1 31 ? 11.148 11.953 15.164 1 83.25 31 ALA B N 1
ATOM 1309 C CA . ALA B 1 31 ? 12.117 11.297 16.047 1 83.25 31 ALA B CA 1
ATOM 1310 C C . ALA B 1 31 ? 11.969 9.781 15.977 1 83.25 31 ALA B C 1
ATOM 1312 O O . ALA B 1 31 ? 12.969 9.055 15.953 1 83.25 31 ALA B O 1
ATOM 1313 N N . GLY B 1 32 ? 10.75 9.344 15.977 1 84.31 32 GLY B N 1
ATOM 1314 C CA . GLY B 1 32 ? 10.516 7.91 15.898 1 84.31 32 GLY B CA 1
ATOM 1315 C C . GLY B 1 32 ? 11.031 7.293 14.609 1 84.31 32 GLY B C 1
ATOM 1316 O O . GLY B 1 32 ? 11.641 6.219 14.633 1 84.31 32 GLY B O 1
ATOM 1317 N N . GLU B 1 33 ? 10.812 7.945 13.492 1 90 33 GLU B N 1
ATOM 1318 C CA . GLU B 1 33 ? 11.273 7.469 12.195 1 90 33 GLU B CA 1
ATOM 1319 C C . GLU B 1 33 ? 12.797 7.434 12.117 1 90 33 GLU B C 1
ATOM 1321 O O . GLU B 1 33 ? 13.375 6.477 11.602 1 90 33 GLU B O 1
ATOM 1326 N N . ARG B 1 34 ? 13.398 8.461 12.672 1 84.88 34 ARG B N 1
ATOM 1327 C CA . ARG B 1 34 ? 14.852 8.539 12.656 1 84.88 34 ARG B CA 1
ATOM 1328 C C . ARG B 1 34 ? 15.469 7.43 13.5 1 84.88 34 ARG B C 1
ATOM 1330 O O . ARG B 1 34 ? 16.453 6.812 13.094 1 84.88 34 ARG B O 1
ATOM 1337 N N . ARG B 1 35 ? 14.938 7.168 14.617 1 83.62 35 ARG B N 1
ATOM 1338 C CA . ARG B 1 35 ? 15.43 6.113 15.5 1 83.62 35 ARG B CA 1
ATOM 1339 C C . ARG B 1 35 ? 15.328 4.746 14.836 1 83.62 35 ARG B C 1
ATOM 1341 O O . ARG B 1 35 ? 16.266 3.957 14.883 1 83.62 35 ARG B O 1
ATOM 1348 N N . LEU B 1 36 ? 14.195 4.516 14.18 1 81.81 36 LEU B N 1
ATOM 1349 C CA . LEU B 1 36 ? 13.984 3.236 13.516 1 81.81 36 LEU B CA 1
ATOM 1350 C C . LEU B 1 36 ? 14.914 3.082 12.32 1 81.81 36 LEU B C 1
ATOM 1352 O O . LEU B 1 36 ? 15.445 1.996 12.078 1 81.81 36 LEU B O 1
ATOM 1356 N N . ALA B 1 37 ? 15.086 4.129 11.648 1 81.94 37 ALA B N 1
ATOM 1357 C CA . ALA B 1 37 ? 15.977 4.109 10.484 1 81.94 37 ALA B CA 1
ATOM 1358 C C . ALA B 1 37 ? 17.406 3.818 10.906 1 81.94 37 ALA B C 1
ATOM 1360 O O . ALA B 1 37 ? 18.141 3.1 10.211 1 81.94 37 ALA B O 1
ATOM 1361 N N . SER B 1 38 ? 17.844 4.395 12.016 1 79 38 SER B N 1
ATOM 1362 C CA . SER B 1 38 ? 19.219 4.277 12.484 1 79 38 SER B CA 1
ATOM 1363 C C . SER B 1 38 ? 19.547 2.836 12.859 1 79 38 SER B C 1
ATOM 1365 O O . SER B 1 38 ? 20.734 2.463 12.938 1 79 38 SER B O 1
ATOM 1367 N N . ARG B 1 39 ? 18.531 2.01 13.055 1 83 39 ARG B N 1
ATOM 1368 C CA . ARG B 1 39 ? 18.734 0.613 13.43 1 83 39 ARG B CA 1
ATOM 1369 C C . ARG B 1 39 ? 18.953 -0.258 12.195 1 83 39 ARG B C 1
ATOM 1371 O O . ARG B 1 39 ? 19.281 -1.441 12.32 1 83 39 ARG B O 1
ATOM 1378 N N . ARG B 1 40 ? 18.812 0.334 11.023 1 80.44 40 ARG B N 1
ATOM 1379 C CA . ARG B 1 40 ? 18.922 -0.417 9.773 1 80.44 40 ARG B CA 1
ATOM 1380 C C . ARG B 1 40 ? 20.25 -0.12 9.07 1 80.44 40 ARG B C 1
ATOM 1382 O O . ARG B 1 40 ? 20.797 0.977 9.203 1 80.44 40 ARG B O 1
ATOM 1389 N N . ALA B 1 41 ? 20.656 -1.118 8.445 1 75.56 41 ALA B N 1
ATOM 1390 C CA . ALA B 1 41 ? 21.953 -0.972 7.781 1 75.56 41 ALA B CA 1
ATOM 1391 C C . ALA B 1 41 ? 21.781 -0.386 6.383 1 75.56 41 ALA B C 1
ATOM 1393 O O . ALA B 1 41 ? 20.875 -0.772 5.645 1 75.56 41 ALA B O 1
ATOM 1394 N N . GLY B 1 42 ? 22.688 0.501 6 1 70.88 42 GLY B N 1
ATOM 1395 C CA . GLY B 1 42 ? 22.984 1.038 4.676 1 70.88 42 GLY B CA 1
ATOM 1396 C C . GLY B 1 42 ? 21.734 1.176 3.811 1 70.88 42 GLY B C 1
ATOM 1397 O O . GLY B 1 42 ? 20.812 1.921 4.148 1 70.88 42 GLY B O 1
ATOM 1398 N N . ASN B 1 43 ? 21.719 0.308 2.756 1 75.25 43 ASN B N 1
ATOM 1399 C CA . ASN B 1 43 ? 20.688 0.357 1.714 1 75.25 43 ASN B CA 1
ATOM 1400 C C . ASN B 1 43 ? 19.297 0.108 2.283 1 75.25 43 ASN B C 1
ATOM 1402 O O . ASN B 1 43 ? 18.328 0.691 1.814 1 75.25 43 ASN B O 1
ATOM 1406 N N . ARG B 1 44 ? 19.219 -0.646 3.254 1 85.69 44 ARG B N 1
ATOM 1407 C CA . ARG B 1 44 ? 17.938 -0.934 3.869 1 85.69 44 ARG B CA 1
ATOM 1408 C C . ARG B 1 44 ? 17.391 0.294 4.59 1 85.69 44 ARG B C 1
ATOM 1410 O O . ARG B 1 44 ? 16.172 0.482 4.668 1 85.69 44 ARG B O 1
ATOM 1417 N N . ASN B 1 45 ? 18.328 1.091 4.992 1 89.44 45 ASN B N 1
ATOM 1418 C CA . ASN B 1 45 ? 17.922 2.34 5.629 1 89.44 45 ASN B CA 1
ATOM 1419 C C . ASN B 1 45 ? 17.281 3.301 4.629 1 89.44 45 ASN B C 1
ATOM 1421 O O . ASN B 1 45 ? 16.203 3.84 4.875 1 89.44 45 ASN B O 1
ATOM 1425 N N . ALA B 1 46 ? 17.969 3.453 3.498 1 92 46 ALA B N 1
ATOM 1426 C CA . ALA B 1 46 ? 17.469 4.352 2.463 1 92 46 ALA B CA 1
ATOM 1427 C C . ALA B 1 46 ? 16.125 3.881 1.938 1 92 46 ALA B C 1
ATOM 1429 O O . ALA B 1 46 ? 15.219 4.691 1.71 1 92 46 ALA B O 1
ATOM 1430 N N . GLU B 1 47 ? 15.992 2.58 1.707 1 94.56 47 GLU B N 1
ATOM 1431 C CA . GLU B 1 47 ? 14.734 1.995 1.257 1 94.56 47 GLU B CA 1
ATOM 1432 C C . GLU B 1 47 ? 13.609 2.27 2.252 1 94.56 47 GLU B C 1
ATOM 1434 O O . GLU B 1 47 ? 12.516 2.691 1.864 1 94.56 47 GLU B O 1
ATOM 1439 N N . HIS B 1 48 ? 13.906 2.08 3.52 1 94.5 48 HIS B N 1
ATOM 1440 C CA . HIS B 1 48 ? 12.945 2.299 4.594 1 94.5 48 HIS B CA 1
ATOM 1441 C C . HIS B 1 48 ? 12.5 3.756 4.645 1 94.5 48 HIS B C 1
ATOM 1443 O O . HIS B 1 48 ? 11.297 4.043 4.652 1 94.5 48 HIS B O 1
ATOM 1449 N N . LEU B 1 49 ? 13.414 4.664 4.613 1 95.38 49 LEU B N 1
ATOM 1450 C CA . LEU B 1 49 ? 1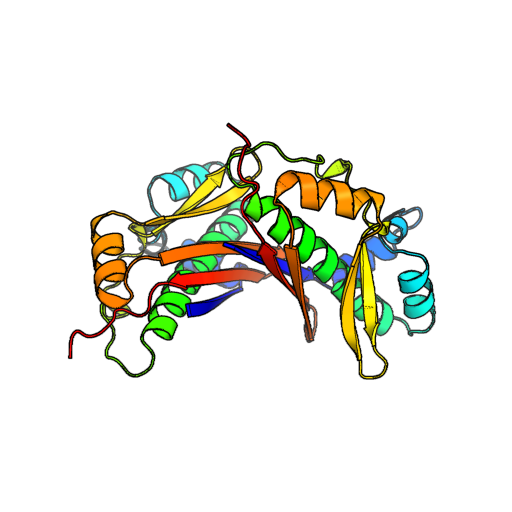3.102 6.086 4.699 1 95.38 49 LEU B CA 1
ATOM 1451 C C . LEU B 1 49 ? 12.414 6.57 3.426 1 95.38 49 LEU B C 1
ATOM 1453 O O . LEU B 1 49 ? 11.539 7.438 3.48 1 95.38 49 LEU B O 1
ATOM 1457 N N . ALA B 1 50 ? 12.812 6.031 2.275 1 97.12 50 ALA B N 1
ATOM 1458 C CA . ALA B 1 50 ? 12.156 6.379 1.018 1 97.12 50 ALA B CA 1
ATOM 1459 C C . ALA B 1 50 ? 10.672 6.027 1.059 1 97.12 50 ALA B C 1
ATOM 1461 O O . ALA B 1 50 ? 9.828 6.805 0.599 1 97.12 50 ALA B O 1
ATOM 1462 N N . GLY B 1 51 ? 10.352 4.844 1.577 1 97.94 51 GLY B N 1
ATOM 1463 C CA . GLY B 1 51 ? 8.961 4.457 1.737 1 97.94 51 GLY B CA 1
ATOM 1464 C C . GLY B 1 51 ? 8.18 5.402 2.627 1 97.94 51 GLY B C 1
ATOM 1465 O O . GLY B 1 51 ? 7.035 5.75 2.316 1 97.94 51 GLY B O 1
ATOM 1466 N N . ARG B 1 52 ? 8.781 5.836 3.695 1 97.75 52 ARG B N 1
ATOM 1467 C CA . ARG B 1 52 ? 8.117 6.754 4.617 1 97.75 52 ARG B CA 1
ATOM 1468 C C . ARG B 1 52 ? 7.941 8.133 3.986 1 97.75 52 ARG B C 1
ATOM 1470 O O . ARG B 1 52 ? 6.914 8.781 4.18 1 97.75 52 ARG B O 1
ATOM 1477 N N . TRP B 1 53 ? 8.938 8.57 3.254 1 97.94 53 TRP B N 1
ATOM 1478 C CA . TRP B 1 53 ? 8.82 9.82 2.51 1 97.94 53 TRP B CA 1
ATOM 1479 C C . TRP B 1 53 ? 7.672 9.742 1.503 1 97.94 53 TRP B C 1
ATOM 1481 O O . TRP B 1 53 ? 6.844 10.648 1.425 1 97.94 53 TRP B O 1
ATOM 1491 N N . ALA B 1 54 ? 7.656 8.648 0.743 1 98.75 54 ALA B N 1
ATOM 1492 C CA . ALA B 1 54 ? 6.574 8.445 -0.216 1 98.75 54 ALA B CA 1
ATOM 1493 C C . ALA B 1 54 ? 5.215 8.492 0.474 1 98.75 54 ALA B C 1
ATOM 1495 O O . ALA B 1 54 ? 4.258 9.055 -0.066 1 98.75 54 ALA B O 1
ATOM 1496 N N . ALA B 1 55 ? 5.094 7.902 1.641 1 98.81 55 ALA B N 1
ATOM 1497 C CA . ALA B 1 55 ? 3.852 7.875 2.406 1 98.81 55 ALA B CA 1
ATOM 1498 C C . ALA B 1 55 ? 3.418 9.281 2.797 1 98.81 55 ALA B C 1
ATOM 1500 O O . ALA B 1 55 ? 2.244 9.641 2.666 1 98.81 55 ALA B O 1
ATOM 1501 N N . LYS B 1 56 ? 4.355 10.117 3.295 1 98.56 56 LYS B N 1
ATOM 1502 C CA . LYS B 1 56 ? 4.055 11.492 3.682 1 98.56 56 LYS B CA 1
ATOM 1503 C C . LYS B 1 56 ? 3.576 12.305 2.484 1 98.56 56 LYS B C 1
ATOM 1505 O O . LYS B 1 56 ? 2.598 13.047 2.582 1 98.56 56 LYS B O 1
ATOM 1510 N N . GLU B 1 57 ? 4.293 12.141 1.366 1 98.62 57 GLU B N 1
ATOM 1511 C CA . GLU B 1 57 ? 3.891 12.828 0.146 1 98.62 57 GLU B CA 1
ATOM 1512 C C . GLU B 1 57 ? 2.514 12.375 -0.323 1 98.62 57 GLU B C 1
ATOM 1514 O O . GLU B 1 57 ? 1.691 13.188 -0.746 1 98.62 57 GLU B O 1
ATOM 1519 N N . ALA B 1 58 ? 2.268 11.055 -0.273 1 98.88 58 ALA B N 1
ATOM 1520 C CA . ALA B 1 58 ? 0.969 10.516 -0.671 1 98.88 58 ALA B CA 1
ATOM 1521 C C . ALA B 1 58 ? -0.154 11.125 0.166 1 98.88 58 ALA B C 1
ATOM 1523 O O . ALA B 1 58 ? -1.215 11.469 -0.362 1 98.88 58 ALA B O 1
ATOM 1524 N N . PHE B 1 59 ? 0.034 11.32 1.502 1 98.81 59 PHE B N 1
ATOM 1525 C CA . PHE B 1 59 ? -0.958 11.922 2.383 1 98.81 59 PHE B CA 1
ATOM 1526 C C . PHE B 1 59 ? -1.243 13.367 1.974 1 98.81 59 PHE B C 1
ATOM 1528 O O . PHE B 1 59 ? -2.404 13.758 1.837 1 98.81 59 PHE B O 1
ATOM 1535 N N . ILE B 1 60 ? -0.218 14.133 1.741 1 98.62 60 ILE B N 1
ATOM 1536 C CA . ILE B 1 60 ? -0.383 15.531 1.369 1 98.62 60 ILE B CA 1
ATOM 1537 C C . ILE B 1 60 ? -1.127 15.633 0.039 1 98.62 60 ILE B C 1
ATOM 1539 O O . ILE B 1 60 ? -1.999 16.484 -0.131 1 98.62 60 ILE B O 1
ATOM 1543 N N . LYS B 1 61 ? -0.763 14.742 -0.902 1 98.5 61 LYS B N 1
ATOM 1544 C CA . LYS B 1 61 ? -1.435 14.742 -2.199 1 98.5 61 LYS B CA 1
ATOM 1545 C C . LYS B 1 61 ? -2.908 14.375 -2.053 1 98.5 61 LYS B C 1
ATOM 1547 O O . LYS B 1 61 ? -3.768 14.969 -2.709 1 98.5 61 LYS B O 1
ATOM 1552 N N . ALA B 1 62 ? -3.23 13.359 -1.226 1 98.62 62 ALA B N 1
ATOM 1553 C CA . ALA B 1 62 ? -4.625 13.008 -0.978 1 98.62 62 ALA B CA 1
ATOM 1554 C C . ALA B 1 62 ? -5.391 14.18 -0.371 1 98.62 62 ALA B C 1
ATOM 1556 O O . ALA B 1 62 ? -6.504 14.492 -0.795 1 98.62 62 ALA B O 1
ATOM 1557 N N . TRP B 1 63 ? -4.789 14.859 0.656 1 98.06 63 TRP B N 1
ATOM 1558 C CA . TRP B 1 63 ? -5.398 16 1.316 1 98.06 63 TRP B CA 1
ATOM 1559 C C . TRP B 1 63 ? -5.621 17.141 0.328 1 98.06 63 TRP B C 1
ATOM 1561 O O . TRP B 1 63 ? -6.707 17.719 0.272 1 98.06 63 TRP B O 1
ATOM 1571 N N . SER B 1 64 ? -4.621 17.422 -0.475 1 97.75 64 SER B N 1
ATOM 1572 C CA . SER B 1 64 ? -4.734 18.469 -1.482 1 97.75 64 SER B CA 1
ATOM 1573 C C . SER B 1 64 ? -5.863 18.172 -2.461 1 97.75 64 SER B C 1
ATOM 1575 O O . SER B 1 64 ? -6.648 19.062 -2.799 1 97.75 64 SER B O 1
ATOM 1577 N N . GLN B 1 65 ? -5.957 16.906 -2.912 1 97.69 65 GLN B N 1
ATOM 1578 C CA . GLN B 1 65 ? -7.012 16.5 -3.836 1 97.69 65 GLN B CA 1
ATOM 1579 C C . GLN B 1 65 ? -8.391 16.688 -3.209 1 97.69 65 GLN B C 1
ATOM 1581 O O . GLN B 1 65 ? -9.359 17 -3.904 1 97.69 65 GLN B O 1
ATOM 1586 N N . ALA B 1 66 ? -8.531 16.516 -1.862 1 97.56 66 ALA B N 1
ATOM 1587 C CA . ALA B 1 66 ? -9.805 16.594 -1.153 1 97.56 66 ALA B CA 1
ATOM 1588 C C . ALA B 1 66 ? -10.375 18.016 -1.208 1 97.56 66 ALA B C 1
ATOM 1590 O O . ALA B 1 66 ? -11.57 18.219 -1 1 97.56 66 ALA B O 1
ATOM 1591 N N . ILE B 1 67 ? -9.531 19 -1.51 1 96.88 67 ILE B N 1
ATOM 1592 C CA . ILE B 1 67 ? -10.016 20.375 -1.544 1 96.88 67 ILE B CA 1
ATOM 1593 C C . ILE B 1 67 ? -9.812 20.969 -2.939 1 96.88 67 ILE B C 1
ATOM 1595 O O . ILE B 1 67 ? -9.586 22.172 -3.09 1 96.88 67 ILE B O 1
ATOM 1599 N N . TYR B 1 68 ? -9.672 20.031 -3.949 1 96.44 68 TYR B N 1
ATOM 1600 C CA . TYR B 1 68 ? -9.555 20.438 -5.344 1 96.44 68 TYR B CA 1
ATOM 1601 C C . TYR B 1 68 ? -10.438 21.641 -5.633 1 96.44 68 TYR B C 1
ATOM 1603 O O . TYR B 1 68 ? -11.617 21.656 -5.281 1 96.44 68 TYR B O 1
ATOM 1611 N N . GLY B 1 69 ? -9.883 22.625 -6.262 1 96.69 69 GLY B N 1
ATOM 1612 C CA . GLY B 1 69 ? -10.625 23.828 -6.617 1 96.69 69 GLY B CA 1
ATOM 1613 C C . GLY B 1 69 ? -10.547 24.906 -5.555 1 96.69 69 GLY B C 1
ATOM 1614 O O . GLY B 1 69 ? -11.062 26.016 -5.75 1 96.69 69 GLY B O 1
ATOM 1615 N N . GLN B 1 70 ? -9.961 24.688 -4.41 1 95.75 70 GLN B N 1
ATOM 1616 C CA . GLN B 1 70 ? -9.758 25.641 -3.324 1 95.75 70 GLN B CA 1
ATOM 1617 C C . GLN B 1 70 ? -8.266 25.906 -3.105 1 95.75 70 GLN B C 1
ATOM 1619 O O . GLN B 1 70 ? -7.426 25.078 -3.459 1 95.75 70 GLN B O 1
ATOM 1624 N N . PRO B 1 71 ? -7.902 27.094 -2.537 1 95.56 71 PRO B N 1
ATOM 1625 C CA . PRO B 1 71 ? -6.496 27.328 -2.197 1 95.56 71 PRO B CA 1
ATOM 1626 C C . PRO B 1 71 ? -5.965 26.328 -1.171 1 95.56 71 PRO B C 1
ATOM 1628 O O . PRO B 1 71 ? -6.723 25.844 -0.33 1 95.56 71 PRO B O 1
ATOM 1631 N N . PRO B 1 72 ? -4.66 26.094 -1.246 1 95.19 72 PRO B N 1
ATOM 1632 C CA . PRO B 1 72 ? -4.094 25.219 -0.224 1 95.19 72 PRO B CA 1
ATOM 1633 C C . PRO B 1 72 ? -4.203 25.797 1.185 1 95.19 72 PRO B C 1
ATOM 1635 O O . PRO B 1 72 ? -4.094 27.016 1.366 1 95.19 72 PRO B O 1
ATOM 1638 N N . VAL B 1 73 ? -4.434 24.922 2.117 1 95.12 73 VAL B N 1
ATOM 1639 C CA . VAL B 1 73 ? -4.461 25.328 3.52 1 95.12 73 VAL B CA 1
ATOM 1640 C C . VAL B 1 73 ? -3.061 25.734 3.967 1 95.12 73 VAL B C 1
ATOM 1642 O O . VAL B 1 73 ? -2.898 26.719 4.691 1 95.12 73 VAL B O 1
ATOM 1645 N N . ILE B 1 74 ? -2.035 24.969 3.59 1 95.62 74 ILE B N 1
ATOM 1646 C CA . ILE B 1 74 ? -0.624 25.234 3.85 1 95.62 74 ILE B CA 1
ATOM 1647 C C . ILE B 1 74 ? 0.154 25.219 2.535 1 95.62 74 ILE B C 1
ATOM 1649 O O . ILE B 1 74 ? 0.072 24.25 1.771 1 95.62 74 ILE B O 1
ATOM 1653 N N . PRO B 1 75 ? 0.898 26.344 2.307 1 93.75 75 PRO B N 1
ATOM 1654 C CA . PRO B 1 75 ? 1.774 26.25 1.137 1 93.75 75 PRO B CA 1
ATOM 1655 C C . PRO B 1 75 ? 2.732 25.062 1.204 1 93.75 75 PRO B C 1
ATOM 1657 O O . PRO B 1 75 ? 3.211 24.719 2.285 1 93.75 75 PRO B O 1
ATOM 1660 N N . GLU B 1 76 ? 2.975 24.453 0.022 1 89.44 76 GLU B N 1
ATOM 1661 C CA . GLU B 1 76 ? 3.805 23.25 -0.047 1 89.44 76 GLU B CA 1
ATOM 1662 C C . GLU B 1 76 ? 5.133 23.453 0.674 1 89.44 76 GLU B C 1
ATOM 1664 O O . GLU B 1 76 ? 5.594 22.578 1.406 1 89.44 76 GLU B O 1
ATOM 1669 N N . GLU B 1 77 ? 5.754 24.656 0.531 1 91.19 77 GLU B N 1
ATOM 1670 C CA . GLU B 1 77 ? 7.074 24.953 1.076 1 91.19 77 GLU B CA 1
ATOM 1671 C C . GLU B 1 77 ? 7.023 25.125 2.592 1 91.19 77 GLU B C 1
ATOM 1673 O O . GLU B 1 77 ? 8.062 25.109 3.26 1 91.19 77 GLU B O 1
ATOM 1678 N N . ASP B 1 78 ? 5.828 25.25 3.133 1 94.31 78 ASP B N 1
ATOM 1679 C CA . ASP B 1 78 ? 5.684 25.516 4.559 1 94.31 78 ASP B CA 1
ATOM 1680 C C . ASP B 1 78 ? 5.238 24.266 5.309 1 94.31 78 ASP B C 1
ATOM 1682 O O . ASP B 1 78 ? 5.078 24.281 6.531 1 94.31 78 ASP B O 1
ATOM 1686 N N . VAL B 1 79 ? 5.035 23.203 4.586 1 93.62 79 VAL B N 1
ATOM 1687 C CA . VAL B 1 79 ? 4.641 21.969 5.254 1 93.62 79 VAL B CA 1
ATOM 1688 C C . VAL B 1 79 ? 5.762 21.5 6.18 1 93.62 79 VAL B C 1
ATOM 1690 O O . VAL B 1 79 ? 6.914 21.391 5.758 1 93.62 79 VAL B O 1
ATOM 1693 N N . GLN B 1 80 ? 5.398 21.375 7.445 1 95.31 80 GLN B N 1
ATOM 1694 C CA . GLN B 1 80 ? 6.328 20.75 8.383 1 95.31 80 GLN B CA 1
ATOM 1695 C C . GLN B 1 80 ? 6.184 19.234 8.367 1 95.31 80 GLN B C 1
ATOM 1697 O O . GLN B 1 80 ? 5.395 18.672 9.133 1 95.31 80 GLN B O 1
ATOM 1702 N N . TRP B 1 81 ? 7.008 18.594 7.656 1 96.56 81 TRP B N 1
ATOM 1703 C CA . TRP B 1 81 ? 6.887 17.188 7.32 1 96.56 81 TRP B CA 1
ATOM 1704 C C . TRP B 1 81 ? 7.035 16.312 8.562 1 96.56 81 TRP B C 1
ATOM 1706 O O . TRP B 1 81 ? 6.43 15.242 8.656 1 96.56 81 TRP B O 1
ATOM 1716 N N . ALA B 1 82 ? 7.801 16.766 9.531 1 95.19 82 ALA B N 1
ATOM 1717 C CA . ALA B 1 82 ? 8.055 15.992 10.742 1 95.19 82 ALA B CA 1
ATOM 1718 C C . ALA B 1 82 ? 6.781 15.828 11.562 1 95.19 82 ALA B C 1
ATOM 1720 O O . ALA B 1 82 ? 6.723 15 12.477 1 95.19 82 ALA B O 1
ATOM 1721 N N . LEU B 1 83 ? 5.738 16.609 11.289 1 96.44 83 LEU B N 1
ATOM 1722 C CA . LEU B 1 83 ? 4.457 16.5 11.984 1 96.44 83 LEU B CA 1
ATOM 1723 C C . LEU B 1 83 ? 3.656 15.312 11.469 1 96.44 83 LEU B C 1
ATOM 1725 O O . LEU B 1 83 ? 2.621 14.969 12.039 1 96.44 83 LEU B O 1
ATOM 1729 N N . ILE B 1 84 ? 4.047 14.719 10.383 1 97.75 84 ILE B N 1
ATOM 1730 C CA . ILE B 1 84 ? 3.479 13.5 9.828 1 97.75 84 ILE B CA 1
ATOM 1731 C C . ILE B 1 84 ? 4.422 12.32 10.086 1 97.75 84 ILE B C 1
ATOM 1733 O O . ILE B 1 84 ? 5.543 12.297 9.57 1 97.75 84 ILE B O 1
ATOM 1737 N N . GLU B 1 85 ? 3.969 11.375 10.852 1 97.38 85 GLU B N 1
ATOM 1738 C CA . GLU B 1 85 ? 4.805 10.211 11.125 1 97.38 85 GLU B CA 1
ATOM 1739 C C . GLU B 1 85 ? 4.129 8.922 10.656 1 97.38 85 GLU B C 1
ATOM 1741 O O . GLU B 1 85 ? 2.924 8.75 10.844 1 97.38 85 GLU B O 1
ATOM 1746 N N . VAL B 1 86 ? 4.91 8.102 10.008 1 97.75 86 VAL B N 1
ATOM 1747 C CA . VAL B 1 86 ? 4.465 6.758 9.664 1 97.75 86 VAL B CA 1
ATOM 1748 C C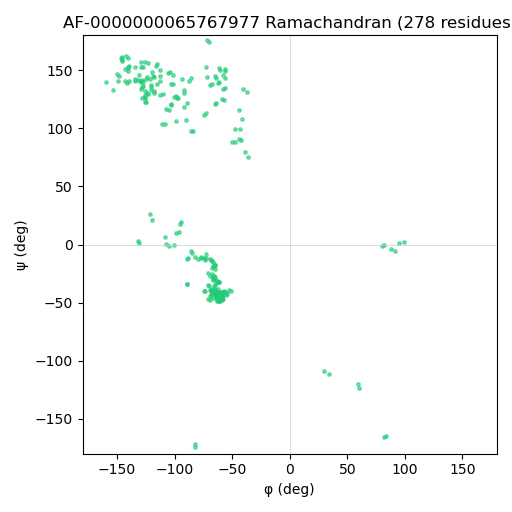 . VAL B 1 86 ? 4.812 5.789 10.789 1 97.75 86 VAL B C 1
ATOM 1750 O O . VAL B 1 86 ? 5.988 5.598 11.109 1 97.75 86 VAL B O 1
ATOM 1753 N N . ARG B 1 87 ? 3.855 5.156 11.312 1 95.62 87 ARG B N 1
ATOM 1754 C CA . ARG B 1 87 ? 4.07 4.242 12.43 1 95.62 87 ARG B CA 1
ATOM 1755 C C . ARG B 1 87 ? 3.68 2.816 12.055 1 95.62 87 ARG B C 1
ATOM 1757 O O . ARG B 1 87 ? 2.605 2.588 11.5 1 95.62 87 ARG B O 1
ATOM 1764 N N . ALA B 1 88 ? 4.523 1.934 12.359 1 95.25 88 ALA B N 1
ATOM 1765 C CA . ALA B 1 88 ? 4.246 0.517 12.141 1 95.25 88 ALA B CA 1
ATOM 1766 C C . ALA B 1 88 ? 3.66 -0.13 13.391 1 95.25 88 ALA B C 1
ATOM 1768 O O . ALA B 1 88 ? 4.035 0.222 14.508 1 95.25 88 ALA B O 1
ATOM 1769 N N . ASP B 1 89 ? 2.695 -1.062 13.227 1 96 89 ASP B N 1
ATOM 1770 C CA . ASP B 1 89 ? 2.299 -1.882 14.367 1 96 89 ASP B CA 1
ATOM 1771 C C . ASP B 1 89 ? 3.264 -3.049 14.562 1 96 89 ASP B C 1
ATOM 1773 O O . ASP B 1 89 ? 4.309 -3.113 13.914 1 96 89 ASP B O 1
ATOM 1777 N N . ARG B 1 90 ? 2.963 -3.977 15.43 1 94.5 90 ARG B N 1
ATOM 1778 C CA . ARG B 1 90 ? 3.84 -5.082 15.805 1 94.5 90 ARG B CA 1
ATOM 1779 C C . ARG B 1 90 ? 4.082 -6.016 14.625 1 94.5 90 ARG B C 1
ATOM 1781 O O . ARG B 1 90 ? 5.09 -6.727 14.586 1 94.5 90 ARG B O 1
ATOM 1788 N N . TRP B 1 91 ? 3.227 -6 13.641 1 93.38 91 TRP B N 1
ATOM 1789 C CA . TRP B 1 91 ? 3.301 -6.922 12.516 1 93.38 91 TRP B CA 1
ATOM 1790 C C . TRP B 1 91 ? 3.752 -6.199 11.25 1 93.38 91 TRP B C 1
ATOM 1792 O O . TRP B 1 91 ? 3.678 -6.754 10.148 1 93.38 91 TRP B O 1
ATOM 1802 N N . GLY B 1 92 ? 4.133 -4.926 11.32 1 93.69 92 GLY B N 1
ATOM 1803 C CA . GLY B 1 92 ? 4.773 -4.199 10.242 1 93.69 92 GLY B CA 1
ATOM 1804 C C . GLY B 1 92 ? 3.799 -3.395 9.398 1 93.69 92 GLY B C 1
ATOM 1805 O O . GLY B 1 92 ? 4.195 -2.75 8.422 1 93.69 92 GLY B O 1
ATOM 1806 N N . ARG B 1 93 ? 2.494 -3.449 9.781 1 97.06 93 ARG B N 1
ATOM 1807 C CA . ARG B 1 93 ? 1.516 -2.625 9.086 1 97.06 93 ARG B CA 1
ATOM 1808 C C . ARG B 1 93 ? 1.675 -1.153 9.453 1 97.06 93 ARG B C 1
ATOM 1810 O O . ARG B 1 93 ? 2.139 -0.83 10.547 1 97.06 93 ARG B O 1
ATOM 1817 N N . VAL B 1 94 ? 1.257 -0.246 8.508 1 97.69 94 VAL B N 1
ATOM 1818 C CA . VAL B 1 94 ? 1.608 1.151 8.742 1 97.69 94 VAL B CA 1
ATOM 1819 C C . VAL B 1 94 ? 0.338 1.993 8.844 1 97.69 94 VAL B C 1
ATOM 1821 O O . VAL B 1 94 ? -0.662 1.701 8.18 1 97.69 94 VAL B O 1
ATOM 1824 N N . ALA B 1 95 ? 0.438 3.008 9.625 1 97.69 95 ALA B N 1
ATOM 1825 C CA . ALA B 1 95 ? -0.572 4.055 9.75 1 97.69 95 ALA B CA 1
ATOM 1826 C C . ALA B 1 95 ? 0.078 5.43 9.891 1 97.69 95 ALA B C 1
ATOM 1828 O O . ALA B 1 95 ? 1.272 5.531 10.172 1 97.69 95 ALA B O 1
ATOM 1829 N N . LEU B 1 96 ? -0.69 6.406 9.617 1 98 96 LEU B N 1
ATOM 1830 C CA . LEU B 1 96 ? -0.211 7.773 9.797 1 98 96 LEU B CA 1
ATOM 1831 C C . LEU B 1 96 ? -0.551 8.289 11.195 1 98 96 LEU B C 1
ATOM 1833 O O . LEU B 1 96 ? -1.672 8.102 11.672 1 98 96 LEU B O 1
ATOM 1837 N N . ASP B 1 97 ? 0.407 8.82 11.828 1 97.38 97 ASP B N 1
ATOM 1838 C CA . ASP B 1 97 ? 0.243 9.602 13.055 1 97.38 97 ASP B CA 1
ATOM 1839 C C . ASP B 1 97 ? 0.487 11.086 12.797 1 97.38 97 ASP B C 1
ATOM 1841 O O . ASP B 1 97 ? 1.635 11.523 12.727 1 97.38 97 ASP B O 1
ATOM 1845 N N . ILE B 1 98 ? -0.574 11.82 12.727 1 97.88 98 ILE B N 1
ATOM 1846 C CA . ILE B 1 98 ? -0.524 13.242 12.398 1 97.88 98 ILE B CA 1
ATOM 1847 C C . ILE B 1 98 ? -0.562 14.062 13.688 1 97.88 98 ILE B C 1
ATOM 1849 O O . ILE B 1 98 ? -1.465 13.898 14.508 1 97.88 98 ILE B O 1
ATOM 1853 N N . ALA B 1 99 ? 0.421 14.945 13.859 1 97.56 99 ALA B N 1
ATOM 1854 C CA . ALA B 1 99 ? 0.476 15.781 15.062 1 97.56 99 ALA B CA 1
ATOM 1855 C C . ALA B 1 99 ? -0.816 16.578 15.234 1 97.56 99 ALA B C 1
ATOM 1857 O O . ALA B 1 99 ? -1.433 17 14.25 1 97.56 99 ALA B O 1
ATOM 1858 N N . PRO B 1 100 ? -1.208 16.906 16.438 1 98 100 PRO B N 1
ATOM 1859 C CA . PRO B 1 100 ? -2.488 17.562 16.719 1 98 100 PRO B CA 1
ATOM 1860 C C . PRO B 1 100 ? -2.652 18.875 15.953 1 98 100 PRO B C 1
ATOM 1862 O O . PRO B 1 100 ? -3.732 19.156 15.43 1 98 100 PRO B O 1
ATOM 1865 N N . SER B 1 101 ? -1.608 19.656 15.867 1 97.31 101 SER B N 1
ATOM 1866 C CA . SER B 1 101 ? -1.701 20.953 15.203 1 97.31 101 SER B CA 1
ATOM 1867 C C . SER B 1 101 ? -2.02 20.797 13.719 1 97.31 101 SER B C 1
ATOM 1869 O O . SER B 1 101 ? -2.857 21.531 13.18 1 97.31 101 SER B O 1
ATOM 1871 N N . LEU B 1 102 ? -1.408 19.891 13.062 1 97.75 102 LEU B N 1
ATOM 1872 C CA . LEU B 1 102 ? -1.675 19.641 11.648 1 97.75 102 LEU B CA 1
ATOM 1873 C C . LEU B 1 102 ? -3.014 18.922 11.469 1 97.75 102 LEU B C 1
ATOM 1875 O O . LEU B 1 102 ? -3.762 19.234 10.539 1 97.75 102 LEU B O 1
ATOM 1879 N N . ASP B 1 103 ? -3.324 17.969 12.336 1 98.19 103 ASP B N 1
ATOM 1880 C CA . ASP B 1 103 ? -4.602 17.266 12.305 1 98.19 103 ASP B CA 1
ATOM 1881 C C . ASP B 1 103 ? -5.773 18.25 12.344 1 98.19 103 ASP B C 1
ATOM 1883 O O . ASP B 1 103 ? -6.75 18.094 11.609 1 98.19 103 ASP B O 1
ATOM 1887 N N . THR B 1 104 ? -5.648 19.25 13.188 1 97.81 104 THR B N 1
ATOM 1888 C CA . THR B 1 104 ? -6.684 20.266 13.312 1 97.81 104 THR B CA 1
ATOM 1889 C C . THR B 1 104 ? -6.879 21 11.984 1 97.81 104 THR B C 1
ATOM 1891 O O . THR B 1 104 ? -8.016 21.219 11.555 1 97.81 104 THR B O 1
ATOM 1894 N N . GLN B 1 105 ? -5.801 21.328 11.32 1 97.12 105 GLN B N 1
ATOM 1895 C CA . GLN B 1 105 ? -5.887 22.016 10.039 1 97.12 105 GLN B CA 1
ATOM 1896 C C . GLN B 1 105 ? -6.543 21.141 8.977 1 97.12 105 GLN B C 1
ATOM 1898 O O . GLN B 1 105 ? -7.344 21.625 8.172 1 97.12 105 GLN B O 1
ATOM 1903 N N . VAL B 1 106 ? -6.223 19.891 8.953 1 97.56 106 VAL B N 1
ATOM 1904 C CA . VAL B 1 106 ? -6.836 18.953 8.008 1 97.56 106 VAL B CA 1
ATOM 1905 C C . VAL B 1 106 ? -8.336 18.875 8.258 1 97.56 106 VAL B C 1
ATOM 1907 O O . VAL B 1 106 ? -9.141 19.047 7.336 1 97.56 106 VAL B O 1
ATOM 1910 N N . ARG B 1 107 ? -8.742 18.703 9.516 1 97.38 107 ARG B N 1
ATOM 1911 C CA . ARG B 1 107 ? -10.148 18.547 9.875 1 97.38 107 ARG B CA 1
ATOM 1912 C C . ARG B 1 107 ? -10.938 19.812 9.57 1 97.38 107 ARG B C 1
ATOM 1914 O O . ARG B 1 107 ? -12.102 19.75 9.172 1 97.38 107 ARG B O 1
ATOM 1921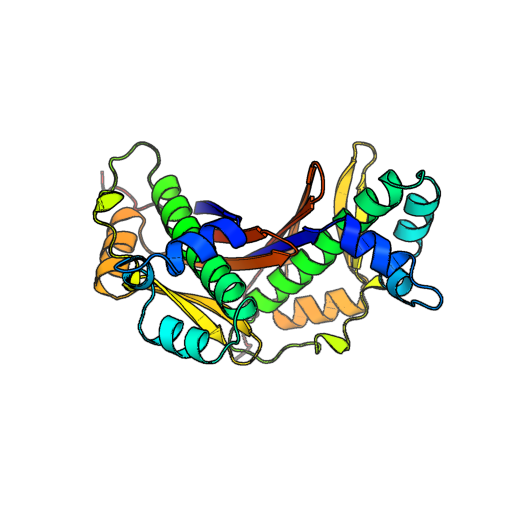 N N . GLU B 1 108 ? -10.312 20.938 9.742 1 96.44 108 GLU B N 1
ATOM 1922 C CA . GLU B 1 108 ? -10.984 22.188 9.438 1 96.44 108 GLU B CA 1
ATOM 1923 C C . GLU B 1 108 ? -11.266 22.328 7.945 1 96.44 108 GLU B C 1
ATOM 1925 O O . GLU B 1 108 ? -12.234 22.969 7.547 1 96.44 108 GLU B O 1
ATOM 1930 N N . SER B 1 109 ? -10.477 21.719 7.195 1 96.69 109 SER B N 1
ATOM 1931 C CA . SER B 1 109 ? -10.586 21.875 5.75 1 96.69 109 SER B CA 1
ATOM 1932 C C . SER B 1 109 ? -11.531 20.844 5.141 1 96.69 109 SER B C 1
ATOM 1934 O O . SER B 1 109 ? -12.25 21.141 4.188 1 96.69 109 SER B O 1
ATOM 1936 N N . ILE B 1 110 ? -11.578 19.578 5.715 1 96.75 110 ILE B N 1
ATOM 1937 C CA . ILE B 1 110 ? -12.328 18.547 5.004 1 96.75 110 ILE B CA 1
ATOM 1938 C C . ILE B 1 110 ? -13.266 17.844 5.973 1 96.75 110 ILE B C 1
ATOM 1940 O O . ILE B 1 110 ? -13.977 16.906 5.586 1 96.75 110 ILE B O 1
ATOM 1944 N N . GLY B 1 111 ? -13.297 18.266 7.254 1 96.94 111 GLY B N 1
ATOM 1945 C CA . GLY B 1 111 ? -14.117 17.609 8.258 1 96.94 111 GLY B CA 1
ATOM 1946 C C . GLY B 1 111 ? -13.445 16.391 8.859 1 96.94 111 GLY B C 1
ATOM 1947 O O . GLY B 1 111 ? -12.227 16.234 8.781 1 96.94 111 GLY B O 1
ATOM 1948 N N . ASP B 1 112 ? -14.258 15.555 9.547 1 97.19 112 ASP B N 1
ATOM 1949 C CA . ASP B 1 112 ? -13.734 14.305 10.086 1 97.19 112 ASP B CA 1
ATOM 1950 C C . ASP B 1 112 ? -13.25 13.383 8.961 1 97.19 112 ASP B C 1
ATOM 1952 O O . ASP B 1 112 ? -13.883 13.289 7.91 1 97.19 112 ASP B O 1
ATOM 1956 N N . TYR B 1 113 ? -12.141 12.766 9.219 1 97.5 113 TYR B N 1
ATOM 1957 C CA . TYR B 1 113 ? -11.578 11.906 8.18 1 97.5 113 TYR B CA 1
ATOM 1958 C C . TYR B 1 113 ? -10.875 10.703 8.789 1 97.5 113 TYR B C 1
ATOM 1960 O O . TYR B 1 113 ? -10.523 10.711 9.969 1 97.5 113 TYR B O 1
ATOM 1968 N N . THR B 1 114 ? -10.711 9.625 7.992 1 97.06 114 THR B N 1
ATOM 1969 C CA . THR B 1 114 ? -9.844 8.484 8.266 1 97.06 114 THR B CA 1
ATOM 1970 C C . THR B 1 114 ? -8.844 8.289 7.125 1 97.06 114 THR B C 1
ATOM 1972 O O . THR B 1 114 ? -9.031 8.82 6.027 1 97.06 114 THR B O 1
ATOM 1975 N N . THR B 1 115 ? -7.781 7.672 7.453 1 98.19 115 THR B N 1
ATOM 1976 C CA . THR B 1 115 ? -6.75 7.398 6.457 1 98.19 115 THR B CA 1
ATOM 1977 C C . THR B 1 115 ? -6.559 5.895 6.277 1 98.19 115 THR B C 1
ATOM 1979 O O . THR B 1 115 ? -6.688 5.129 7.234 1 98.19 115 THR B O 1
ATOM 1982 N N . SER B 1 116 ? -6.301 5.477 5.113 1 98.56 116 SER B N 1
ATOM 1983 C CA . SER B 1 116 ? -5.746 4.172 4.773 1 98.56 116 SER B CA 1
ATOM 1984 C C . SER B 1 116 ? -4.457 4.316 3.969 1 98.56 116 SER B C 1
ATOM 1986 O O . SER B 1 116 ? -4.402 5.074 3 1 98.56 116 SER B O 1
ATOM 1988 N N . LEU B 1 117 ? -3.426 3.646 4.383 1 98.81 117 LEU B N 1
ATOM 1989 C CA . LEU B 1 117 ? -2.09 3.811 3.82 1 98.81 117 LEU B CA 1
ATOM 1990 C C . LEU B 1 117 ? -1.479 2.459 3.467 1 98.81 117 LEU B C 1
ATOM 1992 O O . LEU B 1 117 ? -1.616 1.495 4.223 1 98.81 117 LEU B O 1
ATOM 1996 N N . SER B 1 118 ? -0.791 2.387 2.367 1 98.88 118 SER B N 1
ATOM 1997 C CA . SER B 1 118 ? -0.003 1.22 1.986 1 98.88 118 SER B CA 1
ATOM 1998 C C . SER B 1 118 ? 1.309 1.629 1.326 1 98.88 118 SER B C 1
ATOM 2000 O O . SER B 1 118 ? 1.35 2.594 0.559 1 98.88 118 SER B O 1
ATOM 2002 N N . ILE B 1 119 ? 2.357 0.948 1.654 1 98.81 119 ILE B N 1
ATOM 2003 C CA . ILE B 1 119 ? 3.691 1.197 1.119 1 98.81 119 ILE B CA 1
ATOM 2004 C C . ILE B 1 119 ? 4.238 -0.078 0.481 1 98.81 119 ILE B C 1
ATOM 2006 O O . ILE B 1 119 ? 3.982 -1.182 0.968 1 98.81 119 ILE B O 1
ATOM 2010 N N . SER B 1 120 ? 4.977 0.062 -0.585 1 98.69 120 SER B N 1
ATOM 2011 C CA . SER B 1 120 ? 5.688 -1.041 -1.221 1 98.69 120 SER B CA 1
ATOM 2012 C C . SER B 1 120 ? 7.043 -0.588 -1.756 1 98.69 120 SER B C 1
ATOM 2014 O O . SER B 1 120 ? 7.234 0.593 -2.053 1 98.69 120 SER B O 1
ATOM 2016 N N . HIS B 1 121 ? 7.941 -1.504 -1.794 1 98.06 121 HIS B N 1
ATOM 2017 C CA . HIS B 1 121 ? 9.211 -1.236 -2.457 1 98.06 121 HIS B CA 1
ATOM 2018 C C . HIS B 1 121 ? 9.789 -2.504 -3.078 1 98.06 121 HIS B C 1
ATOM 2020 O O . HIS B 1 121 ? 9.586 -3.604 -2.559 1 98.06 121 HIS B O 1
ATOM 2026 N N . ASP B 1 122 ? 10.438 -2.336 -4.211 1 97.62 122 ASP B N 1
ATOM 2027 C CA . ASP B 1 122 ? 11.172 -3.379 -4.918 1 97.62 122 ASP B CA 1
ATOM 2028 C C . ASP B 1 122 ? 12.188 -2.775 -5.891 1 97.62 122 ASP B C 1
ATOM 2030 O O . ASP B 1 122 ? 11.906 -1.765 -6.539 1 97.62 122 ASP B O 1
ATOM 2034 N N . GLY B 1 123 ? 13.344 -3.379 -5.957 1 95.94 123 GLY B N 1
ATOM 2035 C CA . GLY B 1 123 ? 14.375 -2.801 -6.801 1 95.94 123 GLY B CA 1
ATOM 2036 C C . GLY B 1 123 ? 14.758 -1.388 -6.398 1 95.94 123 GLY B C 1
ATOM 2037 O O . GLY B 1 123 ? 15.078 -1.134 -5.234 1 95.94 123 GLY B O 1
ATOM 2038 N N . ASP B 1 124 ? 14.625 -0.438 -7.406 1 97.25 124 ASP B N 1
ATOM 2039 C CA . ASP B 1 124 ? 15.148 0.908 -7.188 1 97.25 124 ASP B CA 1
ATOM 2040 C C . ASP B 1 124 ? 14.039 1.866 -6.766 1 97.25 124 ASP B C 1
ATOM 2042 O O . ASP B 1 124 ? 14.25 3.08 -6.703 1 97.25 124 ASP B O 1
ATOM 2046 N N . TYR B 1 125 ? 12.812 1.308 -6.449 1 98.31 125 TYR B N 1
ATOM 2047 C CA . TYR B 1 125 ? 11.734 2.258 -6.223 1 98.31 125 TYR B CA 1
ATOM 2048 C C . TYR B 1 125 ? 10.938 1.891 -4.973 1 98.31 125 TYR B C 1
ATOM 2050 O O . TYR B 1 125 ? 10.789 0.709 -4.648 1 98.31 125 TYR B O 1
ATOM 2058 N N . ALA B 1 126 ? 10.531 2.885 -4.25 1 98.56 126 ALA B N 1
ATOM 2059 C CA . ALA B 1 126 ? 9.508 2.797 -3.213 1 98.56 126 ALA B CA 1
ATOM 2060 C C . ALA B 1 126 ? 8.258 3.576 -3.611 1 98.56 126 ALA B C 1
ATOM 2062 O O . ALA B 1 126 ? 8.352 4.648 -4.215 1 98.56 126 ALA B O 1
ATOM 2063 N N . THR B 1 127 ? 7.098 3.059 -3.328 1 98.81 127 THR B N 1
ATOM 2064 C CA . THR B 1 127 ? 5.84 3.727 -3.635 1 98.81 127 THR B CA 1
ATOM 2065 C C . THR B 1 127 ? 4.891 3.668 -2.441 1 98.81 127 THR B C 1
ATOM 2067 O O . THR B 1 127 ? 5.047 2.818 -1.56 1 98.81 127 THR B O 1
ATOM 2070 N N . ALA B 1 128 ? 4.016 4.605 -2.332 1 98.94 128 ALA B N 1
ATOM 2071 C CA . ALA B 1 128 ? 2.957 4.613 -1.324 1 98.94 128 ALA B CA 1
ATOM 2072 C C . ALA B 1 128 ? 1.646 5.129 -1.91 1 98.94 128 ALA B C 1
ATOM 2074 O O . ALA B 1 128 ? 1.65 5.922 -2.857 1 98.94 128 ALA B O 1
ATOM 2075 N N . VAL B 1 129 ? 0.564 4.645 -1.402 1 98.88 129 VAL B N 1
ATOM 2076 C CA . VAL B 1 129 ? -0.778 5.129 -1.71 1 98.88 129 VAL B CA 1
ATOM 2077 C C . VAL B 1 129 ? -1.533 5.418 -0.415 1 98.88 129 VAL B C 1
ATOM 2079 O O . VAL B 1 129 ? -1.479 4.633 0.533 1 98.88 129 VAL B O 1
ATOM 2082 N N . CYS B 1 130 ? -2.186 6.562 -0.345 1 98.88 130 CYS B N 1
ATOM 2083 C CA . CYS B 1 130 ? -3.002 6.984 0.789 1 98.88 130 CYS B CA 1
ATOM 2084 C C . CYS B 1 130 ? -4.422 7.316 0.344 1 98.88 130 CYS B C 1
ATOM 2086 O O . CYS B 1 130 ? -4.617 8.023 -0.648 1 98.88 130 CYS B O 1
ATOM 2088 N N . VAL B 1 131 ? -5.422 6.781 1.018 1 98.75 131 VAL B N 1
ATOM 2089 C CA . VAL B 1 131 ? -6.824 7.117 0.788 1 98.75 131 VAL B CA 1
ATOM 2090 C C . VAL B 1 131 ? -7.387 7.844 2.006 1 98.75 131 VAL B C 1
ATOM 2092 O O . VAL B 1 131 ? -7.227 7.387 3.141 1 98.75 131 VAL B O 1
ATOM 2095 N N . LEU B 1 132 ? -8.008 8.992 1.779 1 98.25 132 LEU B N 1
ATOM 2096 C CA . LEU B 1 132 ? -8.805 9.68 2.791 1 98.25 132 LEU B CA 1
ATOM 2097 C C . LEU B 1 132 ? -10.297 9.391 2.598 1 98.25 132 LEU B C 1
ATOM 2099 O O . LEU B 1 132 ? -10.797 9.445 1.474 1 98.25 132 LEU B O 1
ATOM 2103 N N . SER B 1 133 ? -10.93 8.961 3.627 1 97.69 133 SER B N 1
ATOM 2104 C CA . SER B 1 133 ? -12.383 8.984 3.721 1 97.69 133 SER B CA 1
ATOM 2105 C C . SER B 1 133 ? -12.859 10.117 4.621 1 97.69 133 SER B C 1
ATOM 2107 O O . SER B 1 133 ? -12.461 10.203 5.785 1 97.69 133 SER B O 1
ATOM 2109 N N . TYR B 1 134 ? -13.68 11.047 4.051 1 96.25 134 TYR B N 1
ATOM 2110 C CA . TYR B 1 134 ? -13.953 12.25 4.832 1 96.25 134 TYR B CA 1
ATOM 2111 C C . TYR B 1 134 ? -15.375 12.75 4.586 1 96.25 134 TYR B C 1
ATOM 2113 O O . TYR B 1 134 ? -16.031 12.312 3.645 1 96.25 134 TYR B O 1
ATOM 2121 N N . ALA B 1 135 ? -15.852 13.555 5.57 1 86.31 135 ALA B N 1
ATOM 2122 C CA . ALA B 1 135 ? -17.203 14.125 5.562 1 86.31 135 ALA B CA 1
ATOM 2123 C C . ALA B 1 135 ? -17.203 15.477 4.852 1 86.31 135 ALA B C 1
ATOM 2125 O O . ALA B 1 135 ? -16.203 16.188 4.84 1 86.31 135 ALA B O 1
ATOM 2126 N N . VAL B 1 136 ? -17.766 15.57 3.617 1 71.75 136 VAL B N 1
ATOM 2127 C CA . VAL B 1 136 ? -17.797 16.875 2.959 1 71.75 136 VAL B CA 1
ATOM 2128 C C . VAL B 1 136 ? -18.156 17.953 3.975 1 71.75 136 VAL B C 1
ATOM 2130 O O . VAL B 1 136 ? -19.109 17.797 4.746 1 71.75 136 VAL B O 1
ATOM 2133 N N . ALA B 1 137 ? -17.125 18.75 4.316 1 59.88 137 ALA B N 1
ATOM 2134 C CA . ALA B 1 137 ? -17.422 19.875 5.184 1 59.88 137 ALA B CA 1
ATOM 2135 C C . ALA B 1 137 ? -18.656 20.641 4.695 1 59.88 137 ALA B C 1
ATOM 2137 O O . ALA B 1 137 ? -18.797 20.906 3.502 1 59.88 137 ALA B O 1
ATOM 2138 N N . THR B 1 138 ? -19.812 20.234 5.117 1 50.56 138 THR B N 1
ATOM 2139 C CA . THR B 1 138 ? -20.984 21.031 4.77 1 50.56 138 THR B CA 1
ATOM 2140 C C . THR B 1 138 ? -20.688 22.516 4.934 1 50.56 138 THR B C 1
ATOM 2142 O O . THR B 1 138 ? -20.25 22.953 5.996 1 50.56 138 THR B O 1
ATOM 2145 N N . GLU B 1 139 ? -20.219 23.188 3.941 1 46.06 139 GLU B N 1
ATOM 2146 C CA . GLU B 1 139 ? -20.312 24.641 3.979 1 46.06 139 GLU B CA 1
ATOM 2147 C C . GLU B 1 139 ? -21.688 25.094 4.457 1 46.06 139 GLU B C 1
ATOM 2149 O O . GLU B 1 139 ? -22.719 24.609 3.969 1 46.06 139 GLU B O 1
ATOM 2154 N N . ASN B 1 140 ? -21.844 25.281 5.754 1 41.66 140 ASN B N 1
ATOM 2155 C CA . ASN B 1 140 ? -22.953 26.172 6.121 1 41.66 140 ASN B CA 1
ATOM 2156 C C . ASN B 1 140 ? -23.109 27.312 5.125 1 41.66 140 ASN B C 1
ATOM 2158 O O . ASN B 1 140 ? -22.234 28.172 5.02 1 41.66 140 ASN B O 1
ATOM 2162 N N . ARG B 1 141 ? -23.656 27.016 3.936 1 33.22 141 ARG B N 1
ATOM 2163 C CA . ARG B 1 141 ? -24.344 28.172 3.359 1 33.22 141 ARG B CA 1
ATOM 2164 C C . ARG B 1 141 ? -25.516 28.609 4.238 1 33.22 141 ARG B C 1
ATOM 2166 O O . ARG B 1 141 ? -26.25 27.781 4.758 1 33.22 141 ARG B O 1
#